Protein AF-0000000079326059 (afdb_homodimer)

Foldseek 3Di:
DDQPWDFPQDDLVVLLVVVVVQAQAWKWFAFPVGDIWTFHWPDGDSFWTKTFTKDKDWDPDPVPPDDDDPPDPPVPPDTDIDIDTDIDTDTSNGTGTMGGDDDDDDDPDPPPPPPPPD/DPQPWDQPQPDLVVLLVVVVVQAQAWKWFAFPVGDIWTFHWPDGDSFWTKTFTKDKDWDPDPPPPDDDDPPDPPVPPDTDIDIDTDIDTDTSNGTRTMGGDDDDDDDPDPPPPPPPPD

Sequence (236 aa):
MALEGNDYYGDSRAVEDECKKYLYYHIVITTTDGNKFDGIIENVDKDGITMLSGEEVMEQEDTNQSNGQRQYHDYGGPRRRFRRFRRRRFPINNLATLALLPYIAPPLYPYYPYYPYYMALEGNDYYGDSRAVEDECKKYLYYHIVITTTDGNKFDGIIENVDKDGITMLSGEEVMEQEDTNQSNGQRQYHDYGGPRRRFRRFRRRRFPINNLATLALLPYIAPPLYPYYPYYPYY

Structure (mmCIF, N/CA/C/O backbone):
data_AF-0000000079326059-model_v1
#
loop_
_entity.id
_entity.type
_entity.pdbx_description
1 polymer 'Uncharacterized protein'
#
loop_
_atom_site.group_PDB
_atom_site.id
_atom_site.type_symbol
_atom_site.label_atom_id
_atom_site.label_alt_id
_atom_site.label_comp_id
_atom_site.label_asym_id
_atom_site.label_entity_id
_atom_site.label_seq_id
_atom_site.pdbx_PDB_ins_code
_atom_site.Cartn_x
_atom_site.Cartn_y
_atom_site.Cartn_z
_atom_site.occupancy
_atom_site.B_iso_or_equiv
_atom_site.auth_seq_id
_atom_site.auth_comp_id
_atom_site.auth_asym_id
_atom_site.auth_atom_id
_atom_site.pdbx_PDB_model_num
ATOM 1 N N . MET A 1 1 ? -6.016 19.812 -6.387 1 28.55 1 MET A N 1
ATOM 2 C CA . MET A 1 1 ? -6.508 19.438 -5.066 1 28.55 1 MET A CA 1
ATOM 3 C C . MET A 1 1 ? -5.352 19.219 -4.098 1 28.55 1 MET A C 1
ATOM 5 O O . MET A 1 1 ? -4.527 18.328 -4.297 1 28.55 1 MET A O 1
ATOM 9 N N . ALA A 1 2 ? -4.91 20.312 -3.486 1 37.38 2 ALA A N 1
ATOM 10 C CA . ALA A 1 2 ? -3.676 20.453 -2.717 1 37.38 2 ALA A CA 1
ATOM 11 C C . ALA A 1 2 ? -3.672 19.531 -1.511 1 37.38 2 ALA A C 1
ATOM 13 O O . ALA A 1 2 ? -4.711 19.297 -0.886 1 37.38 2 ALA A O 1
ATOM 14 N N . LEU A 1 3 ? -2.848 18.5 -1.506 1 43.31 3 LEU A N 1
ATOM 15 C CA . LEU A 1 3 ? -2.555 17.766 -0.281 1 43.31 3 LEU A CA 1
ATOM 16 C C . LEU A 1 3 ? -2.627 18.688 0.936 1 43.31 3 LEU A C 1
ATOM 18 O O . LEU A 1 3 ? -1.941 19.703 0.989 1 43.31 3 LEU A O 1
ATOM 22 N N . GLU A 1 4 ? -3.775 18.922 1.535 1 45.06 4 GLU A N 1
ATOM 23 C CA . GLU A 1 4 ? -3.777 19.734 2.756 1 45.06 4 GLU A CA 1
ATOM 24 C C . GLU A 1 4 ? -2.699 19.25 3.729 1 45.06 4 GLU A C 1
ATOM 26 O O . GLU A 1 4 ? -2.875 18.25 4.414 1 45.06 4 GLU A O 1
ATOM 31 N N . GLY A 1 5 ? -1.501 19.234 3.283 1 53.19 5 GLY A N 1
ATOM 32 C CA . GLY A 1 5 ? -0.408 18.969 4.207 1 53.19 5 GLY A CA 1
ATOM 33 C C . GLY A 1 5 ? -0.383 19.922 5.391 1 53.19 5 GLY A C 1
ATOM 34 O O . GLY A 1 5 ? -0.403 21.141 5.215 1 53.19 5 GLY A O 1
ATOM 35 N N . ASN A 1 6 ? -0.965 19.453 6.543 1 55.06 6 ASN A N 1
ATOM 36 C CA . ASN A 1 6 ? -0.735 20.297 7.719 1 55.06 6 ASN A CA 1
ATOM 37 C C . ASN A 1 6 ? 0.754 20.453 8.008 1 55.06 6 ASN A C 1
ATOM 39 O O . ASN A 1 6 ? 1.492 19.469 8.062 1 55.06 6 ASN A O 1
ATOM 43 N N . ASP A 1 7 ? 1.312 21.625 7.93 1 57.56 7 ASP A N 1
ATOM 44 C CA . ASP A 1 7 ? 2.666 21.984 8.344 1 57.56 7 ASP A CA 1
ATOM 45 C C . ASP A 1 7 ? 2.855 21.75 9.844 1 57.56 7 ASP A C 1
ATOM 47 O O . ASP A 1 7 ? 2.104 22.297 10.656 1 57.56 7 ASP A O 1
ATOM 51 N N . TYR A 1 8 ? 3.438 20.641 10.312 1 59.25 8 TYR A N 1
ATOM 52 C CA . TYR A 1 8 ? 3.51 20.188 11.703 1 59.25 8 TYR A CA 1
ATOM 53 C C . TYR A 1 8 ? 4.762 20.734 12.383 1 59.25 8 TYR A C 1
ATOM 55 O O . TYR A 1 8 ? 5.793 20.062 12.422 1 59.25 8 TYR A O 1
ATOM 63 N N . TYR A 1 9 ? 5.262 21.922 12.289 1 56.16 9 TYR A N 1
ATOM 64 C CA . TYR A 1 9 ? 6.48 22.391 12.938 1 56.16 9 TYR A CA 1
ATOM 65 C C . TYR A 1 9 ? 6.281 22.547 14.438 1 56.16 9 TYR A C 1
ATOM 67 O O . TYR A 1 9 ? 7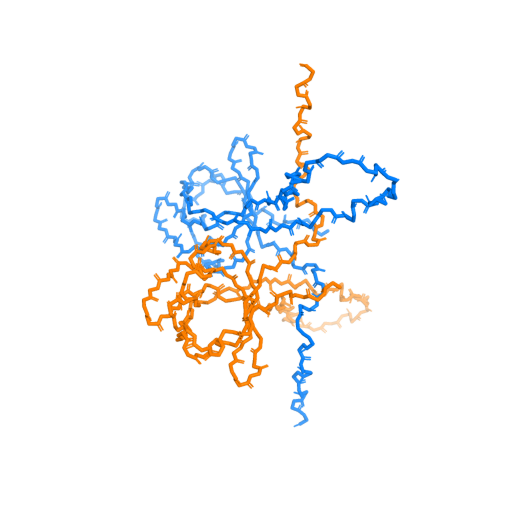.246 22.547 15.203 1 56.16 9 TYR A O 1
ATOM 75 N N . GLY A 1 10 ? 5.168 22.594 14.984 1 62.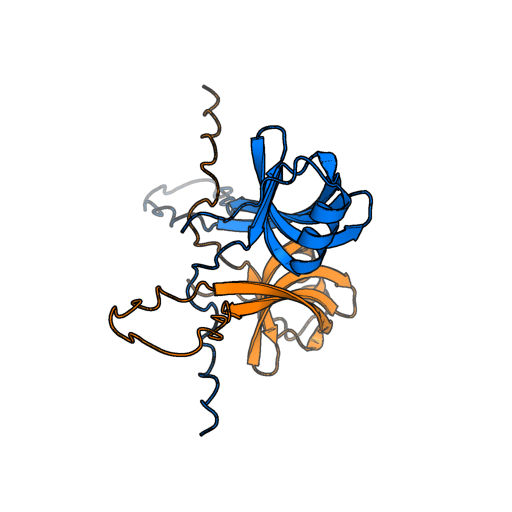91 10 GLY A N 1
ATOM 76 C CA . GLY A 1 10 ? 5.281 23.141 16.328 1 62.91 10 GLY A CA 1
ATOM 77 C C . GLY A 1 10 ? 4.945 22.125 17.406 1 62.91 10 GLY A C 1
ATOM 78 O O . GLY A 1 10 ? 5.711 21.953 18.359 1 62.91 10 GLY A O 1
ATOM 79 N N . ASP A 1 11 ? 3.799 21.5 17.484 1 80.75 11 ASP A N 1
ATOM 80 C CA . ASP A 1 11 ? 3.383 20.703 18.641 1 80.75 11 ASP A CA 1
ATOM 81 C C . ASP A 1 11 ? 3.422 19.219 18.328 1 80.75 11 ASP A C 1
ATOM 83 O O . ASP A 1 11 ? 2.578 18.703 17.578 1 80.75 11 ASP A O 1
ATOM 87 N N . SER A 1 12 ? 4.57 18.531 18.906 1 85.69 12 SER A N 1
ATOM 88 C CA . SER A 1 12 ? 4.785 17.094 18.719 1 85.69 12 SER A CA 1
ATOM 89 C C . SER A 1 12 ? 3.514 16.312 19 1 85.69 12 SER A C 1
ATOM 91 O O . SER A 1 12 ? 3.229 15.32 18.312 1 85.69 12 SER A O 1
ATOM 93 N N . ARG A 1 13 ? 2.756 16.75 19.922 1 89.25 13 ARG A N 1
ATOM 94 C CA . ARG A 1 13 ? 1.524 16.047 20.266 1 89.25 13 ARG A CA 1
ATOM 95 C C . ARG A 1 13 ? 0.475 16.203 19.172 1 89.25 13 ARG A C 1
ATOM 97 O O . ARG A 1 13 ? -0.263 15.258 18.875 1 89.25 13 ARG A O 1
ATOM 104 N N . ALA A 1 14 ? 0.439 17.359 18.672 1 89.88 14 ALA A N 1
ATOM 105 C CA . ALA A 1 14 ? -0.519 17.609 17.594 1 89.88 14 ALA A CA 1
ATOM 106 C C . ALA A 1 14 ? -0.2 16.766 16.375 1 89.88 14 ALA A C 1
ATOM 108 O O . ALA A 1 14 ? -1.104 16.219 15.734 1 89.88 14 ALA A O 1
ATOM 109 N N . VAL A 1 15 ? 1.084 16.625 16.078 1 91.19 15 VAL A N 1
ATOM 110 C CA . VAL A 1 15 ? 1.51 15.82 14.93 1 91.19 15 VAL A CA 1
ATOM 111 C C . VAL A 1 15 ? 1.191 14.352 15.18 1 91.19 15 VAL A C 1
ATOM 113 O O . VAL A 1 15 ? 0.701 13.656 14.289 1 91.19 15 VAL A O 1
ATOM 116 N N . GLU A 1 16 ? 1.521 13.906 16.328 1 93.88 16 GLU A N 1
ATOM 117 C CA . GLU A 1 16 ? 1.217 12.523 16.703 1 93.88 16 GLU A CA 1
ATOM 118 C C . GLU A 1 16 ? -0.265 12.219 16.516 1 93.88 16 GLU A C 1
ATOM 120 O O . GLU A 1 16 ? -0.621 11.172 15.961 1 93.88 16 GLU A O 1
ATOM 125 N N . ASP A 1 17 ? -1.09 13.133 17.016 1 93.75 17 ASP A N 1
ATOM 126 C CA . ASP A 1 17 ? -2.533 12.938 16.922 1 93.75 17 ASP A CA 1
ATOM 127 C C . ASP A 1 17 ? -2.98 12.883 15.461 1 93.75 17 ASP A C 1
ATOM 129 O O . ASP A 1 17 ? -3.859 12.094 15.109 1 93.75 17 ASP A O 1
ATOM 133 N N . GLU A 1 18 ? -2.438 13.719 14.672 1 93.19 18 GLU A N 1
ATOM 134 C CA . GLU A 1 18 ? -2.756 13.695 13.25 1 93.19 18 GLU A CA 1
ATOM 135 C C . GLU A 1 18 ? -2.352 12.375 12.609 1 93.19 18 GLU A C 1
ATOM 137 O O . GLU A 1 18 ? -3.086 11.82 11.789 1 93.19 18 GLU A O 1
ATOM 142 N N . CYS A 1 19 ? -1.164 11.891 12.938 1 95.88 19 CYS A N 1
ATOM 143 C CA . CYS A 1 19 ? -0.686 10.617 12.414 1 95.88 19 CYS A CA 1
ATOM 144 C C . CYS A 1 19 ? -1.611 9.477 12.82 1 95.88 19 CYS A C 1
ATOM 146 O O . CYS A 1 19 ? -1.855 8.562 12.039 1 95.88 19 CYS A O 1
ATOM 148 N N . LYS A 1 20 ? -2.113 9.531 14.031 1 96.69 20 LYS A N 1
ATOM 149 C CA . LYS A 1 20 ? -3.014 8.492 14.523 1 96.69 20 LYS A CA 1
ATOM 150 C C . LYS A 1 20 ? -4.301 8.445 13.703 1 96.69 20 LYS A C 1
ATOM 152 O O . LYS A 1 20 ? -4.891 7.379 13.531 1 96.69 20 LYS A O 1
ATOM 157 N N . LYS A 1 21 ? -4.727 9.555 13.195 1 94.88 21 LYS A N 1
ATOM 158 C CA . LYS A 1 21 ? -5.922 9.625 12.359 1 94.88 21 LYS A CA 1
ATOM 159 C C . LYS A 1 21 ? -5.738 8.828 11.07 1 94.88 21 LYS A C 1
ATOM 161 O O . LYS A 1 21 ? -6.711 8.359 10.484 1 94.88 21 LYS A O 1
ATOM 166 N N . TYR A 1 22 ? -4.504 8.703 10.648 1 96.25 22 TYR A N 1
ATOM 167 C CA . TYR A 1 22 ? -4.23 8.102 9.344 1 96.25 22 TYR A CA 1
ATOM 168 C C . TYR A 1 22 ? -3.559 6.746 9.5 1 96.25 22 TYR A C 1
ATOM 170 O O . TYR A 1 22 ? -2.922 6.254 8.562 1 96.25 22 TYR A O 1
ATOM 178 N N . LEU A 1 23 ? -3.678 6.168 10.742 1 97.38 23 LEU A N 1
ATOM 179 C CA . LEU A 1 23 ? -3.174 4.812 10.953 1 97.38 23 LEU A CA 1
ATOM 180 C C . LEU A 1 23 ? -3.773 3.852 9.93 1 97.38 23 LEU A C 1
ATOM 182 O O . LEU A 1 23 ? -4.992 3.822 9.742 1 97.38 23 LEU A O 1
ATOM 186 N N . TYR A 1 24 ? -2.953 3.162 9.141 1 97.88 24 TYR A N 1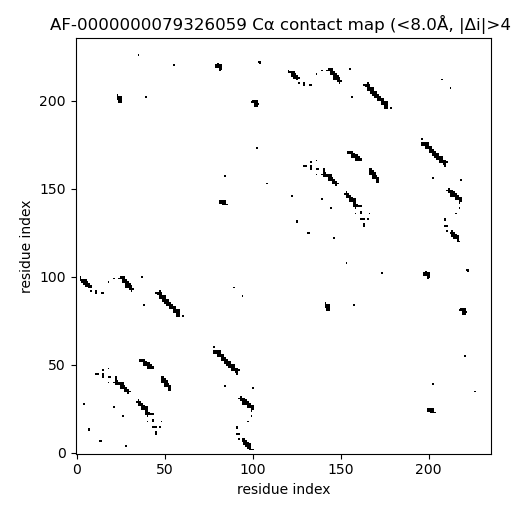
ATOM 187 C CA . TYR A 1 24 ? -3.275 2.141 8.148 1 97.88 24 TYR A CA 1
ATOM 188 C C . TYR A 1 24 ? -3.811 2.771 6.867 1 97.88 24 TYR A C 1
ATOM 190 O O . TYR A 1 24 ? -4.285 2.068 5.973 1 97.88 24 TYR A O 1
ATOM 198 N N . TYR A 1 25 ? -3.75 4.105 6.711 1 97.38 25 TYR A N 1
ATOM 199 C CA . TYR A 1 25 ? -4.09 4.77 5.457 1 97.38 25 TYR A CA 1
ATOM 200 C C . TYR A 1 25 ? -2.852 4.961 4.586 1 97.38 25 TYR A C 1
ATOM 202 O O . TYR A 1 25 ? -1.73 5.012 5.098 1 97.38 25 TYR A O 1
ATOM 210 N N . HIS A 1 26 ? -3.092 4.918 3.291 1 96.69 26 HIS A N 1
ATOM 211 C CA . HIS A 1 26 ? -2.049 5.336 2.365 1 96.69 26 HIS A CA 1
ATOM 212 C C . HIS A 1 26 ? -1.873 6.852 2.381 1 96.69 26 HIS A C 1
ATOM 214 O O . HIS A 1 26 ? -2.811 7.594 2.08 1 96.69 26 HIS A O 1
ATOM 220 N N . ILE A 1 27 ? -0.663 7.383 2.721 1 96.25 27 ILE A N 1
ATOM 221 C CA . ILE A 1 27 ? -0.431 8.805 2.92 1 96.25 27 ILE A CA 1
ATOM 222 C C . ILE A 1 27 ? 0.823 9.234 2.164 1 96.25 27 ILE A C 1
ATOM 224 O O . ILE A 1 27 ? 1.549 8.398 1.625 1 96.25 27 ILE A O 1
ATOM 228 N N . VAL A 1 28 ? 0.953 10.508 2.09 1 95.31 28 VAL A N 1
ATOM 229 C CA . VAL A 1 28 ? 2.189 11.141 1.644 1 95.31 28 VAL A CA 1
ATOM 230 C C . VAL A 1 28 ? 2.74 12.039 2.75 1 95.31 28 VAL A C 1
ATOM 232 O O . VAL A 1 28 ? 1.982 12.75 3.416 1 95.31 28 VAL A O 1
ATOM 235 N N . ILE A 1 29 ? 4.008 11.93 3.006 1 95.5 29 ILE A N 1
ATOM 236 C CA . ILE A 1 29 ? 4.629 12.812 3.986 1 95.5 29 ILE A CA 1
ATOM 237 C C . ILE A 1 29 ? 5.758 13.602 3.324 1 95.5 29 ILE A C 1
ATOM 239 O O . ILE A 1 29 ? 6.344 13.156 2.338 1 95.5 29 ILE A O 1
ATOM 243 N N . THR A 1 30 ? 6.008 14.75 3.811 1 94.69 30 THR A N 1
ATOM 244 C CA . THR A 1 30 ? 7.203 15.531 3.52 1 94.69 30 THR A CA 1
ATOM 245 C C . THR A 1 30 ? 8.047 15.711 4.777 1 94.69 30 THR A C 1
ATOM 247 O O . THR A 1 30 ? 7.527 16.078 5.832 1 94.69 30 THR A O 1
ATOM 250 N N . THR A 1 31 ? 9.281 15.352 4.668 1 94.88 31 THR A N 1
ATOM 251 C CA . THR A 1 31 ? 10.172 15.539 5.805 1 94.88 31 THR A CA 1
ATOM 252 C C . THR A 1 31 ? 10.695 16.969 5.848 1 94.88 31 THR A C 1
ATOM 254 O O . THR A 1 31 ? 10.555 17.719 4.879 1 94.88 31 THR A O 1
ATOM 257 N N . THR A 1 32 ? 11.281 17.328 6.941 1 93.69 32 THR A N 1
ATOM 258 C CA . THR A 1 32 ? 11.789 18.688 7.145 1 93.69 32 THR A CA 1
ATOM 259 C C . THR A 1 32 ? 12.922 19 6.168 1 93.69 32 THR A C 1
ATOM 261 O O . THR A 1 32 ? 13.18 20.156 5.855 1 93.69 32 THR A O 1
ATOM 264 N N . ASP A 1 33 ? 13.586 17.969 5.637 1 93.12 33 ASP A N 1
ATOM 265 C CA . ASP A 1 33 ? 14.656 18.188 4.664 1 93.12 33 ASP A CA 1
ATOM 266 C C . ASP A 1 33 ? 14.094 18.281 3.244 1 93.12 33 ASP A C 1
ATOM 268 O O . ASP A 1 33 ? 14.859 18.391 2.281 1 93.12 33 ASP A O 1
ATOM 272 N N . GLY A 1 34 ? 12.867 18.172 3.107 1 91.69 34 GLY A N 1
ATOM 273 C CA . GLY A 1 34 ? 12.242 18.438 1.822 1 91.69 34 GLY A CA 1
ATOM 274 C C . GLY A 1 34 ? 11.945 17.188 1.027 1 91.69 34 GLY A C 1
ATOM 275 O O . GLY A 1 34 ? 11.391 17.266 -0.072 1 91.69 34 GLY A O 1
ATOM 276 N N . ASN A 1 35 ? 12.312 16.031 1.586 1 92.88 35 ASN A N 1
ATOM 277 C CA . ASN A 1 35 ? 12.039 14.781 0.886 1 92.88 35 ASN A CA 1
ATOM 278 C C . ASN A 1 35 ? 10.578 14.367 1.038 1 92.88 35 ASN A C 1
ATOM 280 O O . ASN A 1 35 ? 9.969 14.586 2.086 1 92.88 35 ASN A O 1
ATOM 284 N N . LYS A 1 36 ? 10.039 13.734 -0.069 1 94.12 36 LYS A N 1
ATOM 285 C CA . LYS A 1 36 ? 8.672 13.234 -0.06 1 94.12 36 LYS A CA 1
ATOM 286 C C . LYS A 1 36 ? 8.641 11.711 -0.119 1 94.12 36 LYS A C 1
ATOM 288 O O . LYS A 1 36 ? 9.43 11.094 -0.838 1 94.12 36 LYS A O 1
ATOM 293 N N . PHE A 1 37 ? 7.754 11.109 0.651 1 94.75 37 PHE A N 1
ATOM 294 C CA . PHE A 1 37 ? 7.539 9.664 0.673 1 94.75 37 PHE A CA 1
ATOM 295 C C . PHE A 1 37 ? 6.047 9.344 0.699 1 94.75 37 PHE A C 1
ATOM 297 O O . PHE A 1 37 ? 5.258 10.086 1.283 1 94.75 37 PHE A O 1
ATOM 304 N N . ASP A 1 38 ? 5.684 8.336 0.047 1 95.88 38 ASP A N 1
ATOM 305 C CA . ASP A 1 38 ? 4.352 7.793 0.272 1 95.88 38 ASP A CA 1
ATOM 306 C C . ASP A 1 38 ? 4.422 6.43 0.961 1 95.88 38 ASP A C 1
ATOM 308 O O . ASP A 1 38 ? 5.461 5.766 0.929 1 95.88 38 ASP A O 1
ATOM 312 N N . GLY A 1 39 ? 3.377 6.039 1.624 1 97.44 39 GLY A N 1
ATOM 313 C CA . GLY A 1 39 ? 3.352 4.75 2.299 1 97.44 39 GLY A CA 1
ATOM 314 C C . GLY A 1 39 ? 2.139 4.57 3.191 1 97.44 39 GLY A C 1
ATOM 315 O O . GLY A 1 39 ? 1.22 5.391 3.174 1 97.44 39 GLY A O 1
ATOM 316 N N . ILE A 1 40 ? 2.162 3.447 3.896 1 98.12 40 ILE A N 1
ATOM 317 C CA . ILE A 1 40 ? 1.097 3.08 4.824 1 98.12 40 ILE A CA 1
ATOM 318 C C . ILE A 1 40 ? 1.607 3.17 6.258 1 98.12 40 ILE A C 1
ATOM 320 O O . ILE A 1 40 ? 2.586 2.51 6.621 1 98.12 40 ILE A O 1
ATOM 324 N N . ILE A 1 41 ? 0.949 3.998 7.074 1 98 41 ILE A N 1
ATOM 325 C CA . ILE A 1 41 ? 1.354 4.078 8.477 1 98 41 ILE A CA 1
ATOM 326 C C . ILE A 1 41 ? 0.922 2.811 9.211 1 98 41 ILE A C 1
ATOM 328 O O . ILE A 1 41 ? -0.257 2.449 9.195 1 98 41 ILE A O 1
ATOM 332 N N . GLU A 1 42 ? 1.877 2.166 9.875 1 97.38 42 GLU A N 1
ATOM 333 C CA . GLU A 1 42 ? 1.573 0.926 10.586 1 97.38 42 GLU A CA 1
ATOM 334 C C . GLU A 1 42 ? 1.585 1.134 12.094 1 97.38 42 GLU A C 1
ATOM 336 O O . GLU A 1 42 ? 1.026 0.329 12.844 1 97.38 42 GLU A O 1
ATOM 341 N N . ASN A 1 43 ? 2.307 2.174 12.508 1 97.56 43 ASN A N 1
ATOM 342 C CA . AS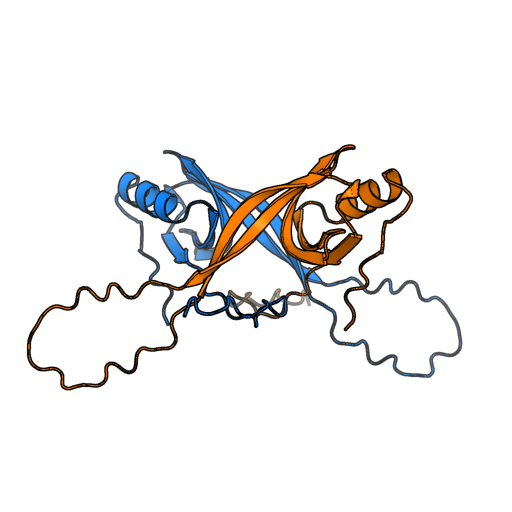N A 1 43 ? 2.426 2.459 13.938 1 97.56 43 ASN A CA 1
ATOM 343 C C . ASN A 1 43 ? 2.695 3.939 14.195 1 97.56 43 ASN A C 1
ATOM 345 O O . ASN A 1 43 ? 3.406 4.586 13.422 1 97.56 43 ASN A O 1
ATOM 349 N N . VAL A 1 44 ? 2.078 4.445 15.258 1 97.56 44 VAL A N 1
ATOM 350 C CA . VAL A 1 44 ? 2.318 5.801 15.734 1 97.56 44 VAL A CA 1
ATOM 351 C C . VAL A 1 44 ? 2.639 5.773 17.234 1 97.56 44 VAL A C 1
ATOM 353 O O . VAL A 1 44 ? 1.892 5.195 18.016 1 97.56 44 VAL A O 1
ATOM 356 N N . ASP A 1 45 ? 3.73 6.379 17.547 1 96.44 45 ASP A N 1
ATOM 357 C CA . ASP A 1 45 ? 4.07 6.547 18.953 1 96.44 45 ASP A CA 1
ATOM 358 C C . ASP A 1 45 ? 4.613 7.949 19.234 1 96.44 45 ASP A C 1
ATOM 360 O O . ASP A 1 45 ? 4.629 8.797 18.328 1 96.44 45 ASP A O 1
ATOM 364 N N . LYS A 1 46 ? 5.02 8.227 20.453 1 93.38 46 LYS A N 1
ATOM 365 C CA . LYS A 1 46 ? 5.418 9.57 20.844 1 93.38 46 LYS A CA 1
ATOM 366 C C . LYS A 1 46 ? 6.668 10.023 20.094 1 93.38 46 LYS A C 1
ATOM 368 O O . LYS A 1 46 ? 6.906 11.219 19.938 1 93.38 46 LYS A O 1
ATOM 373 N N . ASP A 1 47 ? 7.422 9.016 19.578 1 95.19 47 ASP A N 1
ATOM 374 C CA . ASP A 1 47 ? 8.695 9.336 18.938 1 95.19 47 ASP A CA 1
ATOM 375 C C . ASP A 1 47 ? 8.523 9.508 17.422 1 95.19 47 ASP A C 1
ATOM 377 O O . ASP A 1 47 ? 9.391 10.086 16.766 1 95.19 47 ASP A O 1
ATOM 381 N N . GLY A 1 48 ? 7.527 8.844 16.891 1 97.25 48 GLY A N 1
ATOM 382 C CA . GLY A 1 48 ? 7.352 8.977 15.445 1 97.25 48 GLY A CA 1
ATOM 383 C C . GLY A 1 48 ? 6.434 7.922 14.859 1 97.25 48 GLY A C 1
ATOM 384 O O . GLY A 1 48 ? 5.598 7.355 15.57 1 97.25 48 GLY A O 1
ATOM 385 N N . ILE A 1 49 ? 6.516 7.789 13.578 1 97.94 49 ILE A N 1
ATOM 386 C CA . ILE A 1 49 ? 5.645 6.836 12.891 1 97.94 49 ILE A CA 1
ATOM 387 C C . ILE A 1 49 ? 6.488 5.738 12.25 1 97.94 49 ILE A C 1
ATOM 389 O O . ILE A 1 49 ? 7.652 5.961 11.906 1 97.94 49 ILE A O 1
ATOM 393 N N . THR A 1 50 ? 5.992 4.535 12.188 1 98.31 50 THR A N 1
ATOM 394 C CA . THR A 1 50 ? 6.48 3.453 11.336 1 98.31 50 THR A CA 1
ATOM 395 C C . THR A 1 50 ? 5.594 3.291 10.109 1 98.31 50 THR A C 1
ATOM 397 O O . THR A 1 50 ? 4.371 3.174 10.227 1 98.31 50 THR A O 1
ATOM 400 N N . MET A 1 51 ? 6.23 3.328 8.992 1 98.06 51 MET A N 1
ATOM 401 C CA . MET A 1 51 ? 5.492 3.324 7.73 1 98.06 51 MET A CA 1
ATOM 402 C C . MET A 1 51 ? 6.07 2.293 6.766 1 98.06 51 MET A C 1
ATOM 404 O O . MET A 1 51 ? 7.285 2.105 6.703 1 98.06 51 MET A O 1
ATOM 408 N N . LEU A 1 52 ? 5.176 1.56 6.062 1 98.25 52 LEU A N 1
ATOM 409 C CA . LEU A 1 52 ? 5.609 0.875 4.848 1 98.25 52 LEU A CA 1
ATOM 410 C C . LEU A 1 52 ? 5.703 1.85 3.678 1 98.25 52 LEU A C 1
ATOM 412 O O . LEU A 1 52 ? 4.684 2.23 3.098 1 98.25 52 LEU A O 1
ATOM 416 N N . SER A 1 53 ? 6.906 2.271 3.408 1 97.69 53 SER A N 1
ATOM 417 C CA . SER A 1 53 ? 7.172 3.258 2.365 1 97.69 53 SER A CA 1
ATOM 418 C C . SER A 1 53 ? 7.336 2.59 1.004 1 97.69 53 SER A C 1
ATOM 420 O O . SER A 1 53 ? 8.078 1.614 0.871 1 97.69 53 SER A O 1
ATOM 422 N N . GLY A 1 54 ? 6.688 3.189 0.029 1 95.94 54 GLY A N 1
ATOM 423 C CA . GLY A 1 54 ? 6.676 2.57 -1.287 1 95.94 54 GLY A CA 1
ATOM 424 C C . GLY A 1 54 ? 7.805 3.053 -2.182 1 95.94 54 GLY A C 1
ATOM 425 O O . GLY A 1 54 ? 8.258 4.191 -2.053 1 95.94 54 GLY A O 1
ATOM 426 N N . GLU A 1 55 ? 8.258 2.156 -3.061 1 94.19 55 GLU A N 1
ATOM 427 C CA . GLU A 1 55 ? 9.164 2.471 -4.164 1 94.19 55 GLU A CA 1
ATOM 428 C C . GLU A 1 55 ? 8.703 1.802 -5.457 1 94.19 55 GLU A C 1
ATOM 430 O O . GLU A 1 55 ? 8.094 0.734 -5.43 1 94.19 55 GLU A O 1
ATOM 435 N N . GLU A 1 56 ? 8.953 2.494 -6.5 1 90 56 GLU A N 1
ATOM 436 C CA . GLU A 1 56 ? 8.625 1.926 -7.805 1 90 56 GLU A CA 1
ATOM 437 C C . GLU A 1 56 ? 9.742 1.011 -8.297 1 90 56 GLU A C 1
ATOM 439 O O . GLU A 1 56 ? 10.93 1.331 -8.156 1 90 56 GLU A O 1
ATOM 444 N N . VAL A 1 57 ? 9.336 -0.187 -8.695 1 90.5 57 VAL A N 1
ATOM 445 C CA . VAL A 1 57 ? 10.281 -1.135 -9.281 1 90.5 57 VAL A CA 1
ATOM 446 C C . VAL A 1 57 ? 9.867 -1.472 -10.711 1 90.5 57 VAL A C 1
ATOM 448 O O . VAL A 1 57 ? 8.68 -1.646 -10.992 1 90.5 57 VAL A O 1
ATOM 451 N N . MET A 1 58 ? 10.859 -1.389 -11.578 1 85.25 58 MET A N 1
ATOM 452 C CA . MET A 1 58 ? 10.594 -1.733 -12.969 1 85.25 58 MET A CA 1
ATOM 453 C C . MET A 1 58 ? 10.938 -3.195 -13.242 1 85.25 58 MET A C 1
ATOM 455 O O . MET A 1 58 ? 11.914 -3.721 -12.695 1 85.25 58 MET A O 1
ATOM 459 N N . GLU A 1 59 ? 10.086 -3.928 -13.883 1 74.75 59 GLU A N 1
ATOM 460 C CA . GLU A 1 59 ? 10.367 -5.301 -14.289 1 74.75 59 GLU A CA 1
ATOM 461 C C . GLU A 1 59 ? 11.602 -5.367 -15.18 1 74.75 59 GLU A C 1
ATOM 463 O O . GLU A 1 59 ? 11.727 -4.594 -16.141 1 74.75 59 GLU A O 1
ATOM 468 N N . GLN A 1 60 ? 12.82 -5.891 -14.602 1 60.12 60 GLN A N 1
ATOM 469 C CA . GLN A 1 60 ? 13.992 -6.066 -15.461 1 60.12 60 GLN A CA 1
ATOM 470 C C . GLN A 1 60 ? 13.703 -7.059 -16.578 1 60.12 60 GLN A C 1
ATOM 472 O O . GLN A 1 60 ? 13.133 -8.125 -16.344 1 60.12 60 GLN A O 1
ATOM 477 N N . GLU A 1 61 ? 13.594 -6.648 -17.672 1 51.62 61 GLU A N 1
ATOM 478 C CA . GLU A 1 61 ? 13.586 -7.574 -18.797 1 51.62 61 GLU A CA 1
ATOM 479 C C . GLU A 1 61 ? 14.758 -8.555 -18.719 1 51.62 61 GLU A C 1
ATOM 481 O O . GLU A 1 61 ? 15.906 -8.148 -18.516 1 51.62 61 GLU A O 1
ATOM 486 N N . ASP A 1 62 ? 14.656 -9.734 -18.094 1 48.72 62 ASP A N 1
ATOM 487 C CA . ASP A 1 62 ? 15.742 -10.672 -18.375 1 48.72 62 ASP A CA 1
ATOM 488 C C . ASP A 1 62 ? 16.234 -10.531 -19.812 1 48.72 62 ASP A C 1
ATOM 490 O O . ASP A 1 62 ? 15.523 -10.922 -20.75 1 48.72 62 ASP A O 1
ATOM 494 N N . THR A 1 63 ? 16.953 -9.531 -20.047 1 46.16 63 THR A N 1
ATOM 495 C CA . THR A 1 63 ? 17.688 -9.5 -21.312 1 46.16 63 THR A CA 1
ATOM 496 C C . THR A 1 63 ? 18.438 -10.805 -21.531 1 46.16 63 THR A C 1
ATOM 498 O O . THR A 1 63 ? 19.328 -10.867 -22.391 1 46.16 63 THR A O 1
ATOM 501 N N . ASN A 1 64 ? 18.422 -11.828 -20.656 1 45.44 64 ASN A N 1
ATOM 502 C CA . ASN A 1 64 ? 19.344 -12.859 -21.125 1 45.44 64 ASN A CA 1
ATOM 503 C C . ASN A 1 64 ? 18.906 -13.406 -22.484 1 45.44 64 ASN A C 1
ATOM 505 O O . ASN A 1 64 ? 18.641 -14.602 -22.625 1 45.44 64 ASN A O 1
ATOM 509 N N . GLN A 1 65 ? 18.047 -13.008 -23.375 1 43.31 65 GLN A N 1
ATOM 510 C CA . GLN A 1 65 ? 18.062 -13.633 -24.703 1 43.31 65 GLN A CA 1
ATOM 511 C C . GLN A 1 65 ? 19.438 -13.461 -25.359 1 43.31 65 GLN A C 1
ATOM 513 O O . GLN A 1 65 ? 19.844 -12.336 -25.672 1 43.31 65 GLN A O 1
ATOM 518 N N . SER A 1 66 ? 20.297 -14.43 -25.281 1 38.53 66 SER A N 1
ATOM 519 C CA . SER A 1 66 ? 21.484 -14.664 -26.094 1 38.53 66 SER A CA 1
ATOM 520 C C . SER A 1 66 ? 21.297 -14.133 -27.516 1 38.53 66 SER A C 1
ATOM 522 O O . SER A 1 66 ? 20.188 -13.781 -27.906 1 38.53 66 SER A O 1
ATOM 524 N N . ASN A 1 67 ? 21.781 -15.109 -28.703 1 37.72 67 ASN A N 1
ATOM 525 C CA . ASN A 1 67 ? 22.422 -15.039 -30.016 1 37.72 67 ASN A CA 1
ATOM 526 C C . ASN A 1 67 ? 21.531 -14.367 -31.047 1 37.72 67 ASN A C 1
ATOM 528 O O . ASN A 1 67 ? 21.938 -13.398 -31.688 1 37.72 67 ASN A O 1
ATOM 532 N N . GLY A 1 68 ? 21.031 -15.297 -32.219 1 40.81 68 GLY A N 1
ATOM 533 C CA . GLY A 1 68 ? 21.062 -15.141 -33.688 1 40.81 68 GLY A CA 1
ATOM 534 C C . GLY A 1 68 ? 20.141 -14.039 -34.188 1 40.81 68 GLY A C 1
ATOM 535 O O . GLY A 1 68 ? 20.594 -12.93 -34.469 1 40.81 68 GLY A O 1
ATOM 536 N N . GLN A 1 69 ? 18.953 -14.492 -35.125 1 42.38 69 GLN A N 1
ATOM 537 C CA . GLN A 1 69 ? 18.156 -13.727 -36.062 1 42.38 69 GLN A CA 1
ATOM 538 C C . GLN A 1 69 ? 17.438 -12.57 -35.375 1 42.38 69 GLN A C 1
ATOM 540 O O . GLN A 1 69 ? 16.547 -12.789 -34.562 1 42.38 69 GLN A O 1
ATOM 545 N N . ARG A 1 70 ? 18.078 -11.453 -35.188 1 41.56 70 ARG A N 1
ATOM 546 C CA . ARG A 1 70 ? 17.859 -10.141 -34.594 1 41.56 70 ARG A CA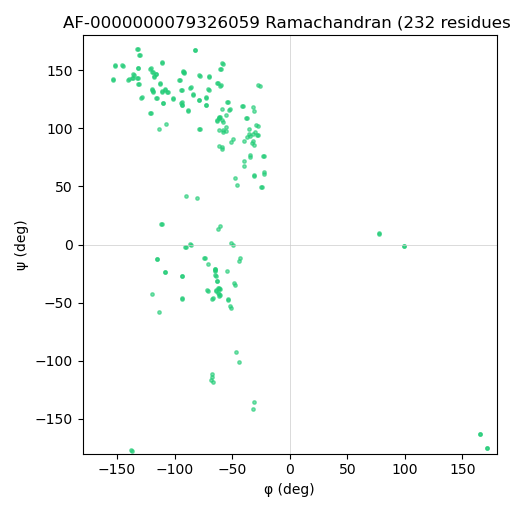 1
ATOM 547 C C . ARG A 1 70 ? 16.469 -9.602 -34.969 1 41.56 70 ARG A C 1
ATOM 549 O O . ARG A 1 70 ? 16.25 -8.391 -34.969 1 41.56 70 ARG A O 1
ATOM 556 N N . GLN A 1 71 ? 15.789 -10.32 -36 1 38.72 71 GLN A N 1
ATOM 557 C CA . GLN A 1 71 ? 14.828 -9.508 -36.75 1 38.72 71 GLN A CA 1
ATOM 558 C C . GLN A 1 71 ? 14 -8.641 -35.812 1 38.72 71 GLN A C 1
ATOM 560 O O . GLN A 1 71 ? 13.859 -7.434 -36.031 1 38.72 71 GLN A O 1
ATOM 565 N N . TYR A 1 72 ? 12.711 -9.211 -35.594 1 44.16 72 TYR A N 1
ATOM 566 C CA . TYR A 1 72 ? 11.492 -8.469 -35.281 1 44.16 72 TYR A CA 1
ATOM 567 C C . TYR A 1 72 ? 11.625 -7.746 -33.938 1 44.16 72 TYR A C 1
ATOM 569 O O . TYR A 1 72 ? 12.242 -8.266 -33 1 44.16 72 TYR A O 1
ATOM 577 N N . HIS A 1 73 ? 11.773 -6.367 -33.969 1 42.69 73 HIS A N 1
ATOM 578 C CA . HIS A 1 73 ? 11.648 -5.277 -33 1 42.69 73 HIS A CA 1
ATOM 579 C C . HIS A 1 73 ? 10.719 -5.664 -31.859 1 42.69 73 HIS A C 1
ATOM 581 O O . HIS A 1 73 ? 9.5 -5.707 -32.031 1 42.69 73 HIS A O 1
ATOM 587 N N . ASP A 1 74 ? 10.875 -6.742 -31.266 1 43.69 74 ASP A N 1
ATOM 588 C CA . ASP A 1 74 ? 10.078 -6.887 -30.047 1 43.69 74 ASP A CA 1
ATOM 589 C C . ASP A 1 74 ? 9.852 -5.531 -29.375 1 43.69 74 ASP A C 1
ATOM 591 O O . ASP A 1 74 ? 10.789 -4.922 -28.859 1 43.69 74 ASP A O 1
ATOM 595 N N . TYR A 1 75 ? 9.219 -4.613 -30.078 1 45.72 75 TYR A N 1
ATOM 596 C CA . TYR A 1 75 ? 8.727 -3.391 -29.453 1 45.72 75 TYR A CA 1
ATOM 597 C C . TYR A 1 75 ? 8.539 -3.58 -27.953 1 45.72 75 TYR A C 1
ATOM 599 O O . TYR A 1 75 ? 7.824 -4.488 -27.516 1 45.72 75 TYR A O 1
ATOM 607 N N . GLY A 1 76 ? 9.523 -3.594 -27.141 1 49.84 76 GLY A N 1
ATOM 608 C CA . GLY A 1 76 ? 9.633 -3.621 -25.703 1 49.84 76 GLY A CA 1
ATOM 609 C C . GLY A 1 76 ? 8.391 -3.098 -25 1 49.84 76 GLY A C 1
ATOM 610 O O . GLY A 1 76 ? 8.141 -1.891 -25 1 49.84 76 GLY A O 1
ATOM 611 N N . GLY A 1 77 ? 7.281 -3.707 -25.156 1 55.03 77 GLY A N 1
ATOM 612 C CA . GLY A 1 77 ? 6.082 -3.254 -24.469 1 55.03 77 GLY A CA 1
ATOM 613 C C . GLY A 1 77 ? 6.375 -2.5 -23.188 1 55.03 77 GLY A C 1
ATOM 614 O O . GLY A 1 77 ? 7.5 -2.537 -22.688 1 55.03 77 GLY A O 1
ATOM 615 N N . PRO A 1 78 ? 5.648 -1.393 -23.016 1 60.41 78 PRO A N 1
ATOM 616 C CA . PRO A 1 78 ? 5.91 -0.537 -21.859 1 60.41 78 PRO A CA 1
ATOM 617 C C . PRO A 1 78 ? 6.27 -1.333 -20.609 1 60.41 78 PRO A C 1
ATOM 619 O O . PRO A 1 78 ? 5.711 -2.408 -20.375 1 60.41 78 PRO A O 1
ATOM 622 N N . ARG A 1 79 ? 7.488 -1.312 -20.172 1 70.94 79 ARG A N 1
ATOM 623 C CA . ARG A 1 79 ? 7.922 -1.926 -18.922 1 70.94 79 ARG A CA 1
ATOM 624 C C . ARG A 1 79 ? 6.906 -1.683 -17.812 1 70.94 79 ARG A C 1
ATOM 626 O O . ARG A 1 79 ? 6.449 -0.554 -17.609 1 70.94 79 ARG A O 1
ATOM 633 N N . ARG A 1 80 ? 6.402 -2.764 -17.312 1 83.12 80 ARG A N 1
ATOM 634 C CA . ARG A 1 80 ? 5.438 -2.646 -16.219 1 83.12 80 ARG A CA 1
ATOM 635 C C . ARG A 1 80 ? 6.117 -2.207 -14.93 1 83.12 80 ARG A C 1
ATOM 637 O O . ARG A 1 80 ? 7.25 -2.611 -14.656 1 83.12 80 ARG A O 1
ATOM 644 N N . ARG A 1 81 ? 5.465 -1.223 -14.305 1 88.38 81 ARG A N 1
ATOM 645 C CA . ARG A 1 81 ? 5.918 -0.731 -13.008 1 88.38 81 ARG A CA 1
ATOM 646 C C . ARG A 1 81 ? 5.168 -1.412 -11.875 1 88.38 81 ARG A C 1
ATOM 648 O O . ARG A 1 81 ? 3.979 -1.711 -12 1 88.38 81 ARG A O 1
ATOM 655 N N . PHE A 1 82 ? 5.926 -1.704 -10.797 1 92.94 82 PHE A N 1
ATOM 656 C CA . PHE A 1 82 ? 5.344 -2.281 -9.586 1 92.94 82 PHE A CA 1
ATOM 657 C C . PHE A 1 82 ? 5.785 -1.51 -8.352 1 92.94 82 PHE A C 1
ATOM 659 O O . PHE A 1 82 ? 6.719 -0.707 -8.414 1 92.94 82 PHE A O 1
ATOM 666 N N . ARG A 1 83 ? 5.055 -1.743 -7.336 1 93.62 83 ARG A N 1
ATOM 667 C CA . ARG A 1 83 ? 5.426 -1.086 -6.086 1 93.62 83 ARG A CA 1
ATOM 668 C C . ARG A 1 83 ? 5.938 -2.098 -5.066 1 93.62 83 ARG A C 1
ATOM 670 O O . ARG A 1 83 ? 5.336 -3.158 -4.883 1 93.62 83 ARG A O 1
ATOM 677 N N . ARG A 1 84 ? 7.051 -1.766 -4.5 1 96.69 84 ARG A N 1
ATOM 678 C CA . ARG A 1 84 ? 7.629 -2.477 -3.363 1 96.69 84 ARG A CA 1
ATOM 679 C C . ARG A 1 84 ? 7.734 -1.565 -2.145 1 96.69 84 ARG A C 1
ATOM 681 O O . ARG A 1 84 ? 8.039 -0.378 -2.273 1 96.69 84 ARG A O 1
ATOM 688 N N . PHE A 1 85 ? 7.508 -2.164 -0.956 1 97.69 85 PHE A N 1
ATOM 689 C CA . PHE A 1 85 ? 7.461 -1.355 0.257 1 97.69 85 PHE A CA 1
ATOM 690 C C . PHE A 1 85 ? 8.547 -1.784 1.235 1 97.69 85 PHE A C 1
ATOM 692 O O . PHE A 1 85 ? 8.93 -2.955 1.271 1 97.69 85 PHE A O 1
ATOM 699 N N . ARG A 1 86 ? 9.023 -0.899 1.954 1 97.12 86 ARG A N 1
ATOM 700 C CA . ARG A 1 86 ? 9.984 -1.122 3.029 1 97.12 86 ARG A CA 1
ATOM 701 C C . ARG A 1 86 ? 9.555 -0.406 4.305 1 97.12 86 ARG A C 1
ATOM 703 O O . ARG A 1 86 ? 9.086 0.733 4.254 1 97.12 86 ARG A O 1
ATOM 710 N N . ARG A 1 87 ? 9.828 -1.087 5.375 1 97.31 87 ARG A N 1
ATOM 711 C CA . ARG A 1 87 ? 9.477 -0.485 6.656 1 97.31 87 ARG A CA 1
ATOM 712 C C . ARG A 1 87 ? 10.5 0.571 7.062 1 97.31 87 ARG A C 1
ATOM 714 O O . ARG A 1 87 ? 11.703 0.309 7.062 1 97.31 87 ARG A O 1
ATOM 721 N N . ARG A 1 88 ? 10 1.755 7.305 1 97.56 88 ARG A N 1
ATOM 722 C CA . ARG A 1 88 ? 10.852 2.867 7.715 1 97.56 88 ARG A CA 1
ATOM 723 C C . ARG A 1 88 ? 10.266 3.582 8.93 1 97.56 88 ARG A C 1
ATOM 725 O O . ARG A 1 88 ? 9.055 3.568 9.141 1 97.56 88 ARG A O 1
ATOM 732 N N . ARG A 1 89 ? 11.109 4.141 9.664 1 98.06 89 ARG A N 1
ATOM 733 C CA . ARG A 1 89 ? 10.719 4.965 10.805 1 98.06 89 ARG A CA 1
ATOM 734 C C . ARG A 1 89 ? 10.984 6.441 10.531 1 98.06 89 ARG A C 1
ATOM 736 O O . ARG A 1 89 ? 12.039 6.805 10.008 1 98.06 89 ARG A O 1
ATOM 743 N N . PHE A 1 90 ? 10.047 7.25 10.82 1 97.56 90 PHE A N 1
ATOM 744 C CA . PHE A 1 90 ? 10.188 8.695 10.719 1 97.56 90 PHE A CA 1
ATOM 745 C C . PHE A 1 90 ? 9.945 9.359 12.062 1 97.56 90 PHE A C 1
ATOM 747 O O . PHE A 1 90 ? 8.828 9.328 12.594 1 97.56 90 PHE A O 1
ATOM 754 N N . PRO A 1 91 ? 10.961 9.93 12.602 1 97 91 PRO A N 1
ATOM 755 C CA . PRO A 1 91 ? 10.742 10.672 13.844 1 97 91 PRO A CA 1
ATOM 756 C C . PRO A 1 91 ? 9.75 11.828 13.672 1 97 91 PRO A C 1
ATOM 758 O O . PRO A 1 91 ? 9.672 12.422 12.594 1 97 91 PRO A O 1
ATOM 761 N N . ILE A 1 92 ? 9.094 12.102 14.75 1 95.06 92 ILE A N 1
ATOM 762 C CA . ILE A 1 92 ? 8.023 13.086 14.695 1 95.06 92 ILE A CA 1
ATOM 763 C C . ILE A 1 92 ? 8.586 14.445 14.266 1 95.06 92 ILE A C 1
ATOM 765 O O . ILE A 1 92 ? 7.934 15.18 13.516 1 95.06 92 ILE A O 1
ATOM 769 N N . ASN A 1 93 ? 9.766 14.82 14.695 1 93.44 93 ASN A N 1
ATOM 770 C CA . ASN A 1 93 ? 10.359 16.125 14.398 1 93.44 93 ASN A CA 1
ATOM 771 C C . ASN A 1 93 ? 10.852 16.203 12.961 1 93.44 93 ASN A C 1
ATOM 773 O O . ASN A 1 93 ? 11.227 17.266 12.484 1 93.44 93 ASN A O 1
ATOM 777 N N . ASN A 1 94 ? 10.914 15.078 12.25 1 94.62 94 ASN A N 1
ATOM 778 C CA . ASN A 1 94 ? 11.336 15.047 10.852 1 94.62 94 ASN A CA 1
ATOM 779 C C . ASN A 1 94 ? 10.156 15.211 9.906 1 94.62 94 ASN A C 1
ATOM 781 O O . ASN A 1 94 ? 10.336 15.305 8.688 1 94.62 94 ASN A O 1
ATOM 785 N N . LEU A 1 95 ? 8.992 15.297 10.508 1 95 95 LEU A N 1
ATOM 786 C CA . LEU A 1 95 ? 7.801 15.406 9.672 1 95 95 LEU A CA 1
ATOM 787 C C . LEU A 1 95 ? 7.422 16.859 9.445 1 95 95 LEU A C 1
ATOM 789 O O . LEU A 1 95 ? 7.156 17.594 10.406 1 95 95 LEU A O 1
ATOM 793 N N . ALA A 1 96 ? 7.406 17.281 8.219 1 93.81 96 ALA A N 1
ATOM 794 C CA . ALA A 1 96 ? 6.996 18.641 7.867 1 93.81 96 ALA A CA 1
ATOM 795 C C . ALA A 1 96 ? 5.512 18.688 7.516 1 93.81 96 ALA A C 1
ATOM 797 O O . ALA A 1 96 ? 4.789 19.578 7.965 1 93.81 96 ALA A O 1
ATOM 798 N N . THR A 1 97 ? 5.039 17.734 6.66 1 93.19 97 THR A N 1
ATOM 799 C CA . THR A 1 97 ? 3.627 17.641 6.316 1 93.19 97 THR A CA 1
ATOM 800 C C . THR A 1 97 ? 3.211 16.172 6.129 1 93.19 97 THR A C 1
ATOM 802 O O . THR A 1 97 ? 4.051 15.32 5.863 1 93.19 97 THR A O 1
ATOM 805 N N . LEU A 1 98 ? 1.944 15.898 6.359 1 93.81 98 LEU A N 1
ATOM 806 C CA . LEU A 1 98 ? 1.333 14.609 6.051 1 93.81 98 LEU A CA 1
ATOM 807 C C . LEU A 1 98 ? -0.067 14.797 5.477 1 93.81 98 LEU A C 1
ATOM 809 O O . LEU A 1 98 ? -0.788 15.711 5.875 1 93.81 98 LEU A O 1
ATOM 813 N N . ALA A 1 99 ? -0.368 13.992 4.559 1 93 99 ALA A N 1
ATOM 814 C CA . ALA A 1 99 ? -1.684 14.047 3.928 1 93 99 ALA A CA 1
ATOM 815 C C . ALA A 1 99 ? -2.094 12.672 3.395 1 93 99 ALA A C 1
ATOM 817 O O . ALA A 1 99 ? -1.238 11.828 3.111 1 93 99 ALA A O 1
ATOM 818 N N . LEU A 1 100 ? -3.41 12.5 3.318 1 93.5 100 LEU A N 1
ATOM 819 C CA . LEU A 1 100 ? -3.906 11.32 2.617 1 93.5 100 LEU A CA 1
ATOM 820 C C . LEU A 1 100 ? -3.498 11.352 1.147 1 93.5 100 LEU A C 1
ATOM 822 O O . LEU A 1 100 ? -3.533 12.406 0.511 1 93.5 100 LEU A O 1
ATOM 826 N N . LEU A 1 101 ? -3.125 10.219 0.672 1 92.62 101 LEU A N 1
ATOM 827 C CA . LEU A 1 101 ? -2.809 10.117 -0.749 1 92.62 101 LEU A CA 1
ATOM 828 C C . LEU A 1 101 ? -4.055 9.781 -1.561 1 92.62 101 LEU A C 1
ATOM 830 O O . LEU A 1 101 ? -4.633 8.703 -1.4 1 92.62 101 LEU A O 1
ATOM 834 N N . PRO A 1 102 ? -4.453 10.719 -2.418 1 88.81 102 PRO A N 1
ATOM 835 C CA . PRO A 1 102 ? -5.605 10.391 -3.256 1 88.81 102 PRO A CA 1
ATOM 836 C C . PRO A 1 102 ? -5.371 9.156 -4.129 1 88.81 102 PRO A C 1
ATOM 838 O O . PRO A 1 102 ? -4.273 8.977 -4.664 1 88.81 102 PRO A O 1
ATOM 841 N N . TYR A 1 103 ? -6.41 8.359 -4.148 1 87.62 103 TYR A N 1
ATOM 842 C CA . TYR A 1 103 ? -6.34 7.164 -4.988 1 87.62 103 TYR A CA 1
ATOM 843 C C . TYR A 1 103 ? -6.953 7.43 -6.359 1 87.62 103 TYR A C 1
ATOM 845 O O . TYR A 1 103 ? -8.156 7.672 -6.477 1 87.62 103 TYR A O 1
ATOM 853 N N . ILE A 1 104 ? -6.16 7.242 -7.457 1 82.62 104 ILE A N 1
ATOM 854 C CA . ILE A 1 104 ? -6.598 7.723 -8.766 1 82.62 104 ILE A CA 1
ATOM 855 C C . ILE A 1 104 ? -6.82 6.535 -9.703 1 82.62 104 ILE A C 1
ATOM 857 O O . ILE A 1 104 ? -7.371 6.695 -10.797 1 82.62 104 ILE A O 1
ATOM 861 N N . ALA A 1 105 ? -6.383 5.367 -9.344 1 79.12 105 ALA A N 1
ATOM 862 C CA . ALA A 1 105 ? -6.504 4.207 -10.227 1 79.12 105 ALA A CA 1
ATOM 863 C C . ALA A 1 105 ? -7.961 3.771 -10.359 1 79.12 105 ALA A C 1
ATOM 865 O O . ALA A 1 105 ? -8.758 3.943 -9.43 1 79.12 105 ALA A O 1
ATOM 866 N N . PRO A 1 106 ? -8.234 3.316 -11.586 1 74.19 106 PRO A N 1
ATOM 867 C CA . PRO A 1 106 ? -9.562 2.711 -11.688 1 74.19 106 PRO A CA 1
ATOM 868 C C . PRO A 1 106 ? -9.75 1.534 -10.734 1 74.19 106 PRO A C 1
ATOM 870 O O . PRO A 1 106 ? -8.766 0.962 -10.25 1 74.19 106 PRO A O 1
ATOM 873 N N . PRO A 1 107 ? -11 1.286 -10.438 1 63.62 107 PRO A N 1
ATOM 874 C CA . PRO A 1 107 ? -11.203 0.139 -9.547 1 63.62 107 PRO A CA 1
ATOM 875 C C . PRO A 1 107 ? -10.508 -1.126 -10.055 1 63.62 107 PRO A C 1
ATOM 877 O O . PRO A 1 107 ? -10.547 -1.416 -11.25 1 63.62 107 PRO A O 1
ATOM 880 N N . LEU A 1 108 ? -9.555 -1.605 -9.328 1 60.5 108 LEU A N 1
ATOM 881 C CA . LEU A 1 108 ? -8.727 -2.75 -9.68 1 60.5 108 LEU A CA 1
ATOM 882 C C . LEU A 1 108 ? -9.586 -3.945 -10.07 1 60.5 108 LEU A C 1
ATOM 884 O O . LEU A 1 108 ? -9.211 -4.719 -10.961 1 60.5 108 LEU A O 1
ATOM 888 N N . TYR A 1 109 ? -10.555 -4.434 -9.266 1 58.31 109 TYR A N 1
ATOM 889 C CA . TYR A 1 109 ? -11.414 -5.566 -9.594 1 58.31 109 TYR A CA 1
ATOM 890 C C . TYR A 1 109 ? -12.82 -5.102 -9.945 1 58.31 109 TYR A C 1
ATOM 892 O O . TYR A 1 109 ? -13.266 -4.055 -9.477 1 58.31 109 TYR A O 1
ATOM 900 N N . PRO A 1 110 ? -13.312 -5.629 -11.094 1 47.62 110 PRO A N 1
ATOM 901 C CA . PRO A 1 110 ? -14.742 -5.324 -11.219 1 47.62 110 PRO A CA 1
ATOM 902 C C . PRO A 1 110 ? -15.484 -5.434 -9.891 1 47.62 110 PRO A C 1
ATOM 904 O O . PRO A 1 110 ? -15.477 -6.492 -9.258 1 47.62 110 PRO A O 1
ATOM 907 N N . TYR A 1 111 ? -15.227 -4.598 -8.992 1 44.5 111 TYR A N 1
ATOM 908 C CA . TYR A 1 111 ? -16.141 -4.68 -7.855 1 44.5 111 TYR A CA 1
ATOM 909 C C . TYR A 1 111 ? -17.547 -5.043 -8.312 1 44.5 111 TYR A C 1
ATOM 911 O O . TYR A 1 111 ? -18.031 -4.527 -9.328 1 44.5 111 TYR A O 1
ATOM 919 N N . TYR A 1 112 ? -18.031 -6.289 -8.242 1 41.47 112 TYR A N 1
ATOM 920 C CA . TYR A 1 112 ? -19.5 -6.367 -8.242 1 41.47 112 TYR A CA 1
ATOM 921 C C . TYR A 1 112 ? -20.109 -5.145 -7.566 1 41.47 112 TYR A C 1
ATOM 923 O O . TYR A 1 112 ? -19.578 -4.645 -6.57 1 41.47 112 TYR A O 1
ATOM 931 N N . PRO A 1 113 ? -20.891 -4.367 -8.305 1 36.78 113 PRO A N 1
ATOM 932 C CA . PRO A 1 113 ? -21.656 -3.283 -7.691 1 36.78 113 PRO A CA 1
ATOM 933 C C . PRO A 1 113 ? -22.078 -3.598 -6.258 1 36.78 113 PRO A C 1
ATOM 935 O O . PRO A 1 113 ? -22.484 -4.723 -5.961 1 36.78 113 PRO A O 1
ATOM 938 N N . TYR A 1 114 ? -21.406 -3.23 -5.219 1 36.56 114 TYR A N 1
ATOM 939 C CA . TYR A 1 114 ? -22.281 -3.18 -4.051 1 36.56 114 TYR A CA 1
ATOM 940 C C . TYR A 1 114 ? -23.719 -2.902 -4.457 1 36.56 114 TYR A C 1
ATOM 942 O O . TYR A 1 114 ? -24 -1.965 -5.215 1 36.56 114 TYR A O 1
ATOM 950 N N . TYR A 1 115 ? -24.578 -3.943 -4.656 1 34 115 TYR A N 1
ATOM 951 C CA . TYR A 1 115 ? -26.016 -3.686 -4.688 1 34 115 TYR A CA 1
ATOM 952 C C . TYR A 1 115 ? -26.375 -2.484 -3.822 1 34 115 TYR A C 1
ATOM 954 O O . TYR A 1 115 ? -25.969 -2.408 -2.658 1 34 115 TYR A O 1
ATOM 962 N N . PRO A 1 116 ? -26.625 -1.334 -4.367 1 32.25 116 PRO A N 1
ATOM 963 C CA . PRO A 1 116 ? -27.422 -0.425 -3.541 1 32.25 116 PRO A CA 1
ATOM 964 C C . PRO A 1 116 ? -28.453 -1.154 -2.697 1 32.25 116 PRO A C 1
ATOM 966 O O . PRO A 1 116 ? -29.109 -2.088 -3.18 1 32.25 116 PRO A O 1
ATOM 969 N N . TYR A 1 117 ? -28.25 -1.566 -1.421 1 29.34 117 TYR A N 1
ATOM 970 C CA . TYR A 1 117 ? -29.5 -1.87 -0.739 1 29.34 117 TYR A CA 1
ATOM 971 C C . TYR A 1 117 ? -30.625 -0.97 -1.239 1 29.34 117 TYR A C 1
ATOM 973 O O . TYR A 1 117 ? -30.516 0.257 -1.207 1 29.34 117 TYR A O 1
ATOM 981 N N . TYR A 1 118 ? -31.391 -1.323 -2.291 1 26.58 118 TYR A N 1
ATOM 982 C CA . TYR A 1 118 ? -32.781 -0.869 -2.162 1 26.58 118 TYR A CA 1
ATOM 983 C C . TYR A 1 118 ? -33.344 -1.225 -0.792 1 26.58 118 TYR A C 1
ATOM 985 O O . TYR A 1 118 ? -33.062 -2.295 -0.252 1 26.58 118 TYR A O 1
ATOM 993 N N . MET B 1 1 ? -3.582 -7.09 -20.531 1 26.22 1 MET B N 1
ATOM 994 C CA . MET B 1 1 ? -2.395 -7.688 -19.922 1 26.22 1 MET B CA 1
ATOM 995 C C . MET B 1 1 ? -2.777 -8.617 -18.781 1 26.22 1 MET B C 1
ATOM 997 O O . MET B 1 1 ? -3.406 -8.18 -17.812 1 26.22 1 MET B O 1
ATOM 1001 N N . ALA B 1 2 ? -2.994 -9.938 -19.141 1 33 2 ALA B N 1
ATOM 1002 C CA . ALA B 1 2 ? -3.514 -10.953 -18.219 1 33 2 ALA B CA 1
ATOM 1003 C C . ALA B 1 2 ? -2.586 -11.141 -17.031 1 33 2 ALA B C 1
ATOM 1005 O O . ALA B 1 2 ? -1.361 -11.141 -17.172 1 33 2 ALA B O 1
ATOM 1006 N N . LEU B 1 3 ? -2.959 -10.727 -15.812 1 40.53 3 LEU B N 1
ATOM 1007 C CA . LEU B 1 3 ? -2.238 -11.062 -14.586 1 40.53 3 LEU B CA 1
ATOM 1008 C C . LEU B 1 3 ? -1.751 -12.5 -14.617 1 40.53 3 LEU B C 1
ATOM 1010 O O . LEU B 1 3 ? -2.531 -13.422 -14.883 1 40.53 3 LEU B O 1
ATOM 1014 N N . GLU B 1 4 ? -0.599 -12.891 -15.102 1 41.16 4 GLU B N 1
ATOM 1015 C CA . GLU B 1 4 ? -0.105 -14.258 -15.016 1 41.16 4 GLU B CA 1
ATOM 1016 C C . GLU B 1 4 ? -0.285 -14.828 -13.609 1 41.16 4 GLU B C 1
ATOM 1018 O O . GLU B 1 4 ? 0.533 -14.57 -12.727 1 41.16 4 GLU B O 1
ATOM 1023 N N . GLY B 1 5 ? -1.449 -14.734 -13.102 1 48.09 5 GLY B N 1
ATOM 1024 C CA . GLY B 1 5 ? -1.737 -15.422 -11.852 1 48.09 5 GLY B CA 1
ATOM 1025 C C . GLY B 1 5 ? -1.449 -16.906 -11.906 1 48.09 5 GLY B C 1
ATOM 1026 O O . GLY B 1 5 ? -1.815 -17.578 -12.875 1 48.09 5 GLY B O 1
ATOM 1027 N N . ASN B 1 6 ? -0.313 -17.344 -11.344 1 48.94 6 ASN B N 1
ATOM 1028 C CA . ASN B 1 6 ? -0.125 -18.781 -11.234 1 48.94 6 ASN B CA 1
ATOM 1029 C C . ASN B 1 6 ? -1.284 -19.453 -10.492 1 48.94 6 ASN B C 1
ATOM 1031 O O . ASN B 1 6 ? -1.69 -18.984 -9.422 1 48.94 6 ASN B O 1
ATOM 1035 N N . ASP B 1 7 ? -2.117 -20.25 -11.102 1 50.97 7 ASP B N 1
ATOM 1036 C CA . ASP B 1 7 ? -3.123 -21.125 -10.5 1 50.97 7 ASP B CA 1
ATOM 1037 C C . ASP B 1 7 ? -2.475 -22.172 -9.602 1 50.97 7 ASP B C 1
ATOM 1039 O O . ASP B 1 7 ? -1.633 -22.953 -10.047 1 50.97 7 ASP B O 1
ATOM 1043 N N . TYR B 1 8 ? -2.146 -21.969 -8.312 1 55.03 8 TYR B N 1
ATOM 1044 C CA . TYR B 1 8 ? -1.376 -22.828 -7.43 1 55.03 8 TYR B CA 1
ATOM 1045 C C . TYR B 1 8 ? -2.248 -23.953 -6.863 1 55.03 8 TYR B C 1
ATOM 1047 O O . TYR B 1 8 ? -2.965 -23.75 -5.883 1 55.03 8 TYR B O 1
ATOM 1055 N N . TYR B 1 9 ? -3.137 -24.609 -7.496 1 51.75 9 TYR B N 1
ATOM 1056 C CA . TYR B 1 9 ? -3.967 -25.672 -6.93 1 51.75 9 TYR B CA 1
ATOM 1057 C C . TYR B 1 9 ? -3.111 -26.766 -6.289 1 51.75 9 TYR B C 1
ATOM 1059 O O . TYR B 1 9 ? -3.58 -27.5 -5.426 1 51.75 9 TYR B O 1
ATOM 1067 N N . GLY B 1 10 ? -1.856 -27.016 -6.578 1 60.44 10 GLY B N 1
ATOM 1068 C CA . GLY B 1 10 ? -1.437 -28.344 -6.152 1 60.44 10 GLY B CA 1
ATOM 1069 C C . GLY B 1 10 ? -0.292 -28.312 -5.156 1 60.44 10 GLY B C 1
ATOM 1070 O O . GLY B 1 10 ? -0.252 -29.125 -4.223 1 60.44 10 GLY B O 1
ATOM 1071 N N . ASP B 1 11 ? 0.709 -27.562 -5.25 1 79.31 11 ASP B N 1
ATOM 1072 C CA . ASP B 1 11 ? 1.872 -27.734 -4.391 1 79.31 11 ASP B CA 1
ATOM 1073 C C . ASP B 1 11 ? 2.047 -26.562 -3.443 1 79.31 11 ASP B C 1
ATOM 1075 O O . ASP B 1 11 ? 2.504 -25.484 -3.855 1 79.31 11 ASP B O 1
ATOM 1079 N N . SER B 1 12 ? 1.532 -26.844 -2.119 1 84.69 12 SER B N 1
ATOM 1080 C CA . SER B 1 12 ? 1.597 -25.812 -1.077 1 84.69 12 SER B CA 1
ATOM 1081 C C . SER B 1 12 ? 2.988 -25.203 -0.996 1 84.69 12 SER B C 1
ATOM 1083 O O . SER B 1 12 ? 3.125 -24 -0.74 1 84.69 12 SER B O 1
ATOM 1085 N N . ARG B 1 13 ? 3.977 -25.953 -1.251 1 88.38 13 ARG B N 1
ATOM 1086 C CA . ARG B 1 13 ? 5.344 -25.453 -1.185 1 88.38 13 ARG B CA 1
ATOM 1087 C C . ARG B 1 13 ? 5.637 -24.5 -2.346 1 88.38 13 ARG B C 1
ATOM 1089 O O . ARG B 1 13 ? 6.34 -23.5 -2.178 1 88.38 13 ARG B O 1
ATOM 1096 N N . ALA B 1 14 ? 5.121 -24.875 -3.447 1 89.62 14 ALA B N 1
ATOM 1097 C CA . ALA B 1 14 ? 5.32 -24.031 -4.621 1 89.62 14 ALA B CA 1
ATOM 1098 C C . ALA B 1 14 ? 4.652 -22.672 -4.438 1 89.62 14 ALA B C 1
ATOM 1100 O O . ALA B 1 14 ? 5.227 -21.641 -4.801 1 89.62 14 ALA B O 1
ATOM 1101 N N . VAL B 1 15 ? 3.465 -22.688 -3.85 1 90.75 15 VAL B N 1
ATOM 1102 C CA . VAL B 1 15 ? 2.734 -21.438 -3.611 1 90.75 15 VAL B CA 1
ATOM 1103 C C . VAL B 1 15 ? 3.48 -20.594 -2.586 1 90.75 15 VAL B C 1
ATOM 1105 O O . VAL B 1 15 ? 3.611 -19.375 -2.756 1 90.75 15 VAL B O 1
ATOM 1108 N N . GLU B 1 16 ? 3.891 -21.219 -1.556 1 93.69 16 GLU B N 1
ATOM 1109 C CA . GLU B 1 16 ? 4.664 -20.531 -0.531 1 93.69 16 GLU B CA 1
ATOM 1110 C C . GLU B 1 16 ? 5.879 -19.828 -1.136 1 93.69 16 GLU B C 1
ATOM 1112 O O . GLU B 1 16 ? 6.156 -18.672 -0.824 1 93.69 16 GLU B O 1
ATOM 1117 N N . ASP B 1 17 ? 6.582 -20.578 -1.962 1 93.62 17 ASP B N 1
ATOM 1118 C CA . ASP B 1 17 ? 7.777 -20.031 -2.596 1 93.62 17 ASP B CA 1
ATOM 1119 C C . ASP B 1 17 ? 7.43 -18.828 -3.475 1 93.62 17 ASP B C 1
ATOM 1121 O O . ASP B 1 17 ? 8.172 -17.844 -3.514 1 93.62 17 ASP B O 1
ATOM 1125 N N . GLU B 1 18 ? 6.387 -18.938 -4.203 1 93.38 18 GLU B N 1
ATOM 1126 C CA . GLU B 1 18 ? 5.938 -17.828 -5.031 1 93.38 18 GLU B CA 1
ATOM 1127 C C . GLU B 1 18 ? 5.609 -16.594 -4.176 1 93.38 18 GLU B C 1
ATOM 1129 O O . GLU B 1 18 ? 5.941 -15.469 -4.543 1 93.38 18 GLU B O 1
ATOM 1134 N N . CYS B 1 19 ? 4.922 -16.828 -3.068 1 95.88 19 CYS B N 1
ATOM 1135 C CA . CYS B 1 19 ? 4.57 -15.734 -2.158 1 95.88 19 CYS B CA 1
ATOM 1136 C C . CYS B 1 19 ? 5.82 -15.07 -1.602 1 95.88 19 CYS B C 1
ATOM 1138 O O . CYS B 1 19 ? 5.855 -13.844 -1.436 1 95.88 19 CYS B O 1
ATOM 1140 N N . LYS B 1 20 ? 6.82 -15.867 -1.315 1 96.56 20 LYS B N 1
ATOM 1141 C CA . LYS B 1 20 ? 8.07 -15.328 -0.775 1 96.56 20 LYS B CA 1
ATOM 1142 C C . LYS B 1 20 ? 8.742 -14.391 -1.775 1 96.56 20 LYS B C 1
ATOM 1144 O O . LYS B 1 20 ? 9.406 -13.43 -1.384 1 96.56 20 LYS B O 1
ATOM 1149 N N . LYS B 1 21 ? 8.57 -14.633 -3.037 1 94.94 21 LYS B N 1
ATOM 1150 C CA . LYS B 1 21 ? 9.133 -13.781 -4.086 1 94.94 21 LYS B CA 1
ATOM 1151 C C . LYS B 1 21 ? 8.523 -12.383 -4.043 1 94.94 21 LYS B C 1
ATOM 1153 O O . LYS B 1 21 ? 9.148 -11.414 -4.473 1 94.94 21 LYS B O 1
ATOM 1158 N N . TYR B 1 22 ? 7.328 -12.305 -3.531 1 96.31 22 TYR B N 1
ATOM 1159 C CA . TYR B 1 22 ? 6.594 -11.047 -3.596 1 96.31 22 TYR B CA 1
ATOM 1160 C C . TYR B 1 22 ? 6.438 -10.43 -2.209 1 96.31 22 TYR B C 1
ATOM 1162 O O . TYR B 1 22 ? 5.562 -9.594 -1.99 1 96.31 22 TYR B O 1
ATOM 1170 N N . LEU B 1 23 ? 7.293 -10.906 -1.25 1 97.38 23 LEU B N 1
ATOM 1171 C CA . LEU B 1 23 ? 7.305 -10.297 0.074 1 97.38 23 LEU B CA 1
ATOM 1172 C C . LEU B 1 23 ? 7.527 -8.789 -0.025 1 97.38 23 LEU B C 1
ATOM 1174 O O . LEU B 1 23 ? 8.445 -8.336 -0.708 1 97.38 23 LEU B O 1
ATOM 1178 N N . TYR B 1 24 ? 6.625 -7.977 0.495 1 97.88 24 TYR B N 1
ATOM 1179 C CA . TYR B 1 24 ? 6.641 -6.52 0.591 1 97.88 24 TYR B CA 1
ATOM 1180 C C . TYR B 1 24 ? 6.293 -5.883 -0.748 1 97.88 24 TYR B C 1
ATOM 1182 O O . TYR B 1 24 ? 6.41 -4.664 -0.911 1 97.88 24 TYR B O 1
ATOM 1190 N N . TYR B 1 25 ? 5.84 -6.652 -1.746 1 97.38 25 TYR B N 1
ATOM 1191 C CA . TYR B 1 25 ? 5.332 -6.102 -2.998 1 97.38 25 TYR B CA 1
ATOM 1192 C C . TYR B 1 25 ? 3.824 -5.895 -2.934 1 97.38 25 TYR B C 1
ATOM 1194 O O . TYR B 1 25 ? 3.131 -6.566 -2.166 1 97.38 25 TYR B O 1
ATOM 1202 N N . HIS B 1 26 ? 3.387 -4.867 -3.645 1 96.69 26 HIS B N 1
ATOM 1203 C CA . HIS B 1 26 ? 1.954 -4.73 -3.873 1 96.69 26 HIS B CA 1
ATOM 1204 C C . HIS B 1 26 ? 1.45 -5.766 -4.871 1 96.69 26 HIS B C 1
ATOM 1206 O O . HIS B 1 26 ? 1.898 -5.797 -6.02 1 96.69 26 HIS B O 1
ATOM 1212 N N . ILE B 1 27 ? 0.497 -6.645 -4.48 1 96.25 27 ILE B N 1
ATOM 1213 C CA . ILE B 1 27 ? 0.059 -7.773 -5.297 1 96.25 27 ILE B CA 1
ATOM 1214 C C . ILE B 1 27 ? -1.467 -7.812 -5.344 1 96.25 27 ILE B C 1
ATOM 1216 O O . ILE B 1 27 ? -2.137 -7.051 -4.641 1 96.25 27 ILE B O 1
ATOM 1220 N N . VAL B 1 28 ? -1.929 -8.625 -6.234 1 95.25 28 VAL B N 1
ATOM 1221 C CA . VAL B 1 28 ? -3.332 -9.023 -6.289 1 95.25 28 VAL B CA 1
ATOM 1222 C C . VAL B 1 28 ? -3.453 -10.531 -6.125 1 95.25 28 VAL B C 1
ATOM 1224 O O . VAL B 1 28 ? -2.664 -11.289 -6.695 1 95.25 28 VAL B O 1
ATOM 1227 N N . ILE B 1 29 ? -4.332 -10.969 -5.289 1 95.44 29 ILE B N 1
ATOM 1228 C CA . ILE B 1 29 ? -4.574 -12.398 -5.141 1 95.44 29 ILE B CA 1
ATOM 1229 C C . ILE B 1 29 ? -6.031 -12.711 -5.469 1 95.44 29 ILE B C 1
ATOM 1231 O O . ILE B 1 29 ? -6.906 -11.852 -5.332 1 95.44 29 ILE B O 1
ATOM 1235 N N . THR B 1 30 ? -6.285 -13.875 -5.926 1 94.5 30 THR B N 1
ATOM 1236 C CA . THR B 1 30 ? -7.617 -14.461 -6.039 1 94.5 30 THR B CA 1
ATOM 1237 C C . THR B 1 30 ? -7.738 -15.695 -5.145 1 94.5 30 THR B C 1
ATOM 1239 O O . THR B 1 30 ? -6.863 -16.562 -5.156 1 94.5 30 THR B O 1
ATOM 1242 N N . THR B 1 31 ? -8.719 -15.68 -4.328 1 94.94 31 THR B N 1
ATOM 1243 C CA . THR B 1 31 ? -8.938 -16.844 -3.469 1 94.94 31 THR B CA 1
ATOM 1244 C C . THR B 1 31 ? -9.703 -17.922 -4.219 1 94.94 31 THR B C 1
ATOM 1246 O O . THR B 1 31 ? -10.242 -17.688 -5.297 1 94.94 31 THR B O 1
ATOM 1249 N N . THR B 1 32 ? -9.734 -19.078 -3.662 1 93.75 32 THR B N 1
ATOM 1250 C CA . THR B 1 32 ? -10.383 -20.234 -4.285 1 93.75 32 THR B CA 1
ATOM 1251 C C . THR B 1 32 ? -11.891 -20 -4.414 1 93.75 32 THR B C 1
ATOM 1253 O O . THR B 1 32 ? -12.539 -20.594 -5.273 1 93.75 32 THR B O 1
ATOM 1256 N N . ASP B 1 33 ? -12.477 -19.125 -3.609 1 93.06 33 ASP B N 1
ATOM 1257 C CA . ASP B 1 33 ? -13.898 -18.812 -3.701 1 93.06 33 ASP B CA 1
ATOM 1258 C C . ASP B 1 33 ? -14.164 -17.719 -4.727 1 93.06 33 ASP B C 1
ATOM 1260 O O . ASP B 1 33 ? -15.305 -17.281 -4.902 1 93.06 33 ASP B O 1
ATOM 1264 N N . GLY B 1 34 ? -13.188 -17.25 -5.328 1 91.5 34 GLY B N 1
ATOM 1265 C CA . GLY B 1 34 ? -13.375 -16.344 -6.457 1 91.5 34 GLY B CA 1
ATOM 1266 C C . GLY B 1 34 ? -13.219 -14.883 -6.086 1 91.5 34 GLY B C 1
ATOM 1267 O O . GLY B 1 34 ? -13.328 -14 -6.941 1 91.5 34 GLY B O 1
ATOM 1268 N N . ASN B 1 35 ? -12.961 -14.641 -4.793 1 92.81 35 ASN B N 1
ATOM 1269 C CA . ASN B 1 35 ? -12.781 -13.258 -4.367 1 92.81 35 ASN B CA 1
ATOM 1270 C C . ASN B 1 35 ? -11.383 -12.742 -4.723 1 92.81 35 ASN B C 1
ATOM 1272 O O . ASN B 1 35 ? -10.414 -13.5 -4.691 1 92.81 35 ASN B O 1
ATOM 1276 N N . LYS B 1 36 ? -11.336 -11.406 -5.062 1 94.06 36 LYS B N 1
ATOM 1277 C CA . LYS B 1 36 ? -10.07 -10.75 -5.379 1 94.06 36 LYS B CA 1
ATOM 1278 C C . LYS B 1 36 ? -9.703 -9.711 -4.328 1 94.06 36 LYS B C 1
ATOM 1280 O O . LYS B 1 36 ? -10.578 -8.984 -3.842 1 94.06 36 LYS B O 1
ATOM 1285 N N . PHE B 1 37 ? -8.445 -9.656 -3.955 1 94.69 37 PHE B N 1
ATOM 1286 C CA . PHE B 1 37 ? -7.902 -8.68 -3.016 1 94.69 37 PHE B CA 1
ATOM 1287 C C . PHE B 1 37 ? -6.574 -8.125 -3.516 1 94.69 37 PHE B C 1
ATOM 1289 O O . PHE B 1 37 ? -5.801 -8.836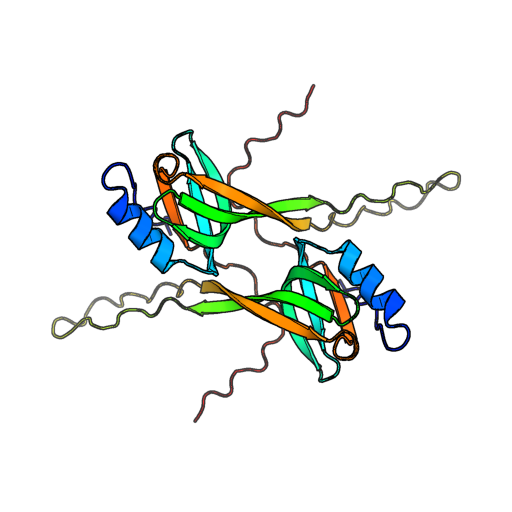 -4.164 1 94.69 37 PHE B O 1
ATOM 1296 N N . ASP B 1 38 ? -6.352 -6.906 -3.287 1 95.94 38 ASP B N 1
ATOM 1297 C CA . ASP B 1 38 ? -5 -6.383 -3.455 1 95.94 38 ASP B CA 1
ATOM 1298 C C . ASP B 1 38 ? -4.387 -6.008 -2.107 1 95.94 38 ASP B C 1
ATOM 1300 O O . ASP B 1 38 ? -5.105 -5.797 -1.129 1 95.94 38 ASP B O 1
ATOM 1304 N N . GLY B 1 39 ? -3.096 -5.98 -2.021 1 97.44 39 GLY B N 1
ATOM 1305 C CA . GLY B 1 39 ? -2.426 -5.625 -0.782 1 97.44 39 GLY B CA 1
ATOM 1306 C C . GLY B 1 39 ? -0.926 -5.852 -0.828 1 97.44 39 GLY B C 1
ATOM 1307 O O . GLY B 1 39 ? -0.369 -6.141 -1.889 1 97.44 39 GLY B O 1
ATOM 1308 N N . ILE B 1 40 ? -0.322 -5.637 0.325 1 98.12 40 ILE B N 1
ATOM 1309 C CA . ILE B 1 40 ? 1.116 -5.809 0.501 1 98.12 40 ILE B CA 1
ATOM 1310 C C . ILE B 1 40 ? 1.388 -7.027 1.38 1 98.12 40 ILE B C 1
ATOM 1312 O O . ILE B 1 40 ? 0.914 -7.102 2.516 1 98.12 40 ILE B O 1
ATOM 1316 N N . ILE B 1 41 ? 2.146 -7.988 0.858 1 98 41 ILE B N 1
ATOM 1317 C CA . ILE B 1 41 ? 2.49 -9.148 1.676 1 98 41 ILE B CA 1
ATOM 1318 C C . ILE B 1 41 ? 3.52 -8.742 2.73 1 98 41 ILE B C 1
ATOM 1320 O O . ILE B 1 41 ? 4.586 -8.219 2.4 1 98 41 ILE B O 1
ATOM 1324 N N . GLU B 1 42 ? 3.209 -9.039 3.996 1 97.38 42 GLU B N 1
ATOM 1325 C CA . GLU B 1 42 ? 4.113 -8.672 5.082 1 97.38 42 GLU B CA 1
ATOM 1326 C C . GLU B 1 42 ? 4.809 -9.898 5.664 1 97.38 42 GLU B C 1
ATOM 1328 O O . GLU B 1 42 ? 5.84 -9.773 6.324 1 97.38 42 GLU B O 1
ATOM 1333 N N . ASN B 1 43 ? 4.156 -11.055 5.473 1 97.62 43 ASN B N 1
ATOM 1334 C CA . ASN B 1 43 ? 4.703 -12.297 6.012 1 97.62 43 ASN B CA 1
ATOM 1335 C C . ASN B 1 43 ? 4.246 -13.5 5.199 1 97.62 43 ASN B C 1
ATOM 1337 O O . ASN B 1 43 ? 3.115 -13.539 4.715 1 97.62 43 ASN B O 1
ATOM 1341 N N . VAL B 1 44 ? 5.184 -14.453 5.043 1 97.5 44 VAL B N 1
ATOM 1342 C CA . VAL B 1 44 ? 4.895 -15.734 4.414 1 97.5 44 VAL B CA 1
ATOM 1343 C C . VAL B 1 44 ? 5.383 -16.875 5.312 1 97.5 44 VAL B C 1
ATOM 1345 O O . VAL B 1 44 ? 6.543 -16.875 5.734 1 97.5 44 VAL B O 1
ATOM 1348 N N . ASP B 1 45 ? 4.477 -17.75 5.578 1 96.38 45 ASP B N 1
ATOM 1349 C CA . ASP B 1 45 ? 4.859 -18.969 6.305 1 96.38 45 ASP B CA 1
ATOM 1350 C C . ASP B 1 45 ? 4.203 -20.203 5.695 1 96.38 45 ASP B C 1
ATOM 1352 O O . ASP B 1 45 ? 3.539 -20.109 4.66 1 96.38 45 ASP B O 1
ATOM 1356 N N . LYS B 1 46 ? 4.422 -21.359 6.285 1 93.25 46 LYS B N 1
ATOM 1357 C CA . LYS B 1 46 ? 3.963 -22.609 5.703 1 93.25 46 LYS B CA 1
ATOM 1358 C C . LYS B 1 46 ? 2.439 -22.672 5.641 1 93.25 46 LYS B C 1
ATOM 1360 O O . LYS B 1 46 ? 1.871 -23.391 4.82 1 93.25 46 LYS B O 1
ATOM 1365 N N . ASP B 1 47 ? 1.788 -21.828 6.5 1 94.94 47 ASP B N 1
ATOM 1366 C CA . ASP B 1 47 ? 0.333 -21.891 6.594 1 94.94 47 ASP B CA 1
ATOM 1367 C C . ASP B 1 47 ? -0.32 -20.875 5.656 1 94.94 47 ASP B C 1
ATOM 1369 O O . ASP B 1 47 ? -1.508 -20.984 5.344 1 94.94 47 ASP B O 1
ATOM 1373 N N . GLY B 1 48 ? 0.396 -19.797 5.371 1 97.25 48 GLY B N 1
ATOM 1374 C CA . GLY B 1 48 ? -0.206 -18.812 4.492 1 97.25 48 GLY B CA 1
ATOM 1375 C C . GLY B 1 48 ? 0.517 -17.469 4.512 1 97.25 48 GLY B C 1
ATOM 1376 O O . GLY B 1 48 ? 1.703 -17.406 4.844 1 97.25 48 GLY B O 1
ATOM 1377 N N . ILE B 1 49 ? -0.16 -16.484 4.039 1 97.88 49 ILE B N 1
ATOM 1378 C CA . ILE B 1 49 ? 0.452 -15.164 3.965 1 97.88 49 ILE B CA 1
ATOM 1379 C C . ILE B 1 49 ? -0.303 -14.195 4.867 1 97.88 49 ILE B C 1
ATOM 1381 O O . ILE B 1 49 ? -1.496 -14.375 5.125 1 97.88 49 ILE B O 1
ATOM 1385 N N . THR B 1 50 ? 0.368 -13.25 5.449 1 98.31 50 THR B N 1
ATOM 1386 C CA . THR B 1 50 ? -0.199 -12.055 6.066 1 98.31 50 THR B CA 1
ATOM 1387 C C . THR B 1 50 ? -0.039 -10.844 5.145 1 98.31 50 THR B C 1
ATOM 1389 O O . THR B 1 50 ? 1.064 -10.555 4.68 1 98.31 50 THR B O 1
ATOM 1392 N N . MET B 1 51 ? -1.132 -10.227 4.891 1 98.06 51 MET B N 1
ATOM 1393 C CA . MET B 1 51 ? -1.148 -9.133 3.918 1 98.06 51 MET B CA 1
ATOM 1394 C C . MET B 1 51 ? -1.854 -7.906 4.488 1 98.06 51 MET B C 1
ATOM 1396 O O . MET B 1 51 ? -2.85 -8.039 5.203 1 98.06 51 MET B O 1
ATOM 1400 N N . LEU B 1 52 ? -1.291 -6.703 4.234 1 98.19 52 LEU B N 1
ATOM 1401 C CA . LEU B 1 52 ? -2.088 -5.488 4.355 1 98.19 52 LEU B CA 1
ATOM 1402 C C . LEU B 1 52 ? -2.988 -5.305 3.139 1 98.19 52 LEU B C 1
ATOM 1404 O O . LEU B 1 52 ? -2.523 -4.883 2.076 1 98.19 52 LEU B O 1
ATOM 1408 N N . SER B 1 53 ? -4.219 -5.676 3.301 1 97.69 53 SER B N 1
ATOM 1409 C CA . SER B 1 53 ? -5.199 -5.629 2.223 1 97.69 53 SER B CA 1
ATOM 1410 C C . SER B 1 53 ? -5.855 -4.254 2.131 1 97.69 53 SER B C 1
ATOM 1412 O O . SER B 1 53 ? -6.301 -3.703 3.141 1 97.69 53 SER B O 1
ATOM 1414 N N . GLY B 1 54 ? -5.957 -3.789 0.908 1 95.94 54 GLY B N 1
ATOM 1415 C CA . GLY B 1 54 ? -6.457 -2.436 0.716 1 95.94 54 GLY B CA 1
ATOM 1416 C C . GLY B 1 54 ? -7.957 -2.377 0.501 1 95.94 54 GLY B C 1
ATOM 1417 O O . GLY B 1 54 ? -8.555 -3.322 -0.02 1 95.94 54 GLY B O 1
ATOM 1418 N N . GLU B 1 55 ? -8.547 -1.258 0.941 1 94.25 55 GLU B N 1
ATOM 1419 C CA . GLU B 1 55 ? -9.93 -0.886 0.633 1 94.25 55 GLU B CA 1
ATOM 1420 C C . GLU B 1 55 ? -10.031 0.59 0.262 1 94.25 55 GLU B C 1
ATOM 1422 O O . GLU B 1 55 ? -9.234 1.41 0.727 1 94.25 55 GLU B O 1
ATOM 1427 N N . GLU B 1 56 ? -10.938 0.84 -0.609 1 89.94 56 GLU B N 1
ATOM 1428 C CA . GLU B 1 56 ? -11.18 2.227 -0.994 1 89.94 56 GLU B CA 1
ATOM 1429 C C . GLU B 1 56 ? -12.133 2.912 -0.02 1 89.94 56 GLU B C 1
ATOM 1431 O O . GLU B 1 56 ? -13.125 2.316 0.407 1 89.94 56 GLU B O 1
ATOM 1436 N N . VAL B 1 57 ? -11.703 4.074 0.453 1 90.38 57 VAL B N 1
ATOM 1437 C CA . VAL B 1 57 ? -12.547 4.883 1.323 1 90.38 57 VAL B CA 1
ATOM 1438 C C . VAL B 1 57 ? -12.828 6.23 0.664 1 90.38 57 VAL B C 1
ATOM 1440 O O . VAL B 1 57 ? -11.938 6.832 0.06 1 90.38 57 VAL B O 1
ATOM 1443 N N . MET B 1 58 ? -14.109 6.57 0.687 1 85.44 58 MET B N 1
ATOM 1444 C CA . MET B 1 58 ? -14.5 7.859 0.127 1 85.44 58 MET B CA 1
ATOM 1445 C C . MET B 1 58 ? -14.57 8.93 1.215 1 85.44 58 MET B C 1
ATOM 1447 O O . MET B 1 58 ? -14.977 8.641 2.344 1 85.44 58 MET B O 1
ATOM 1451 N N . GLU B 1 59 ? -14.023 10.055 0.992 1 75.25 59 GLU B N 1
ATOM 1452 C CA . GLU B 1 59 ? -14.133 11.172 1.928 1 75.25 59 GLU B CA 1
ATOM 1453 C C . GLU B 1 59 ? -15.586 11.562 2.154 1 75.25 59 GLU B C 1
ATOM 1455 O O . GLU B 1 59 ? -16.359 11.703 1.2 1 75.25 59 GLU B O 1
ATOM 1460 N N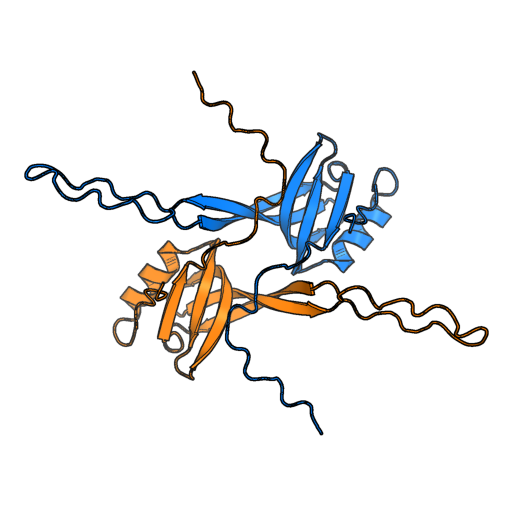 . GLN B 1 60 ? -16.172 11.219 3.422 1 60.38 60 GLN B N 1
ATOM 1461 C CA . GLN B 1 60 ? -17.531 11.656 3.711 1 60.38 60 GLN B CA 1
ATOM 1462 C C . GLN B 1 60 ? -17.641 13.18 3.711 1 60.38 60 GLN B C 1
ATOM 1464 O O . GLN B 1 60 ? -16.781 13.859 4.285 1 60.38 60 GLN B O 1
ATOM 1469 N N . GLU B 1 61 ? -18.219 13.703 2.83 1 51.62 61 GLU B N 1
ATOM 1470 C CA . GLU B 1 61 ? -18.562 15.117 2.926 1 51.62 61 GLU B CA 1
ATOM 1471 C C . GLU B 1 61 ? -19.266 15.43 4.242 1 51.62 61 GLU B C 1
ATOM 1473 O O . GLU B 1 61 ? -20.219 14.75 4.617 1 51.62 61 GLU B O 1
ATOM 1478 N N . ASP B 1 62 ? -18.594 15.758 5.352 1 48.94 62 ASP B N 1
ATOM 1479 C CA . ASP B 1 62 ? -19.422 16.328 6.41 1 48.94 62 ASP B CA 1
ATOM 1480 C C . ASP B 1 62 ? -20.547 17.172 5.832 1 48.94 62 ASP B C 1
ATOM 1482 O O . ASP B 1 62 ? -20.312 18.266 5.309 1 48.94 62 ASP B O 1
ATOM 1486 N N . THR B 1 63 ? -21.531 16.531 5.359 1 46.38 63 THR B N 1
ATOM 1487 C CA . THR B 1 63 ? -22.75 17.266 5.055 1 46.38 63 THR B CA 1
ATOM 1488 C C . THR B 1 63 ? -23.188 18.109 6.246 1 46.38 63 THR B C 1
ATOM 1490 O O . THR B 1 63 ? -24.344 18.547 6.316 1 46.38 63 THR B O 1
ATOM 1493 N N . ASN B 1 64 ? -22.516 18.188 7.41 1 45.5 64 ASN B N 1
ATOM 1494 C CA . ASN B 1 64 ? -23.266 19.016 8.352 1 45.5 64 ASN B CA 1
ATOM 1495 C C . ASN B 1 64 ? -23.453 20.438 7.82 1 45.5 64 ASN B C 1
ATOM 1497 O O . ASN B 1 64 ? -22.969 21.391 8.422 1 45.5 64 ASN B O 1
ATOM 1501 N N . GLN B 1 65 ? -23.328 20.969 6.645 1 43.66 65 GLN B N 1
ATOM 1502 C CA . GLN B 1 65 ? -23.859 22.312 6.414 1 43.66 65 GLN B CA 1
ATOM 1503 C C . GLN B 1 65 ? -25.344 22.391 6.715 1 43.66 65 GLN B C 1
ATOM 1505 O O . GLN B 1 65 ? -26.156 21.734 6.047 1 43.66 65 GLN B O 1
ATOM 1510 N N . SER B 1 66 ? -25.75 22.859 7.867 1 38.84 66 SER B N 1
ATOM 1511 C CA . SER B 1 66 ? -27.062 23.359 8.242 1 38.84 66 SER B CA 1
ATOM 1512 C C . SER B 1 66 ? -27.766 24.016 7.059 1 38.84 66 SER B C 1
ATOM 1514 O O . SER B 1 66 ? -27.125 24.281 6.027 1 38.84 66 SER B O 1
ATOM 1516 N N . ASN B 1 67 ? -28.625 25.344 7.355 1 37.78 67 ASN B N 1
ATOM 1517 C CA . ASN B 1 67 ? -29.828 26.047 6.93 1 37.78 67 ASN B CA 1
ATOM 1518 C C . ASN B 1 67 ? -29.703 26.578 5.504 1 37.78 67 ASN B C 1
ATOM 1520 O O . ASN B 1 67 ? -30.531 26.312 4.648 1 37.78 67 ASN B O 1
ATOM 1524 N N . GLY B 1 68 ? -29.625 28.172 5.371 1 40.78 68 GLY B N 1
ATOM 1525 C CA . GLY B 1 68 ? -30.359 29.125 4.543 1 40.78 68 GLY B CA 1
ATOM 1526 C C . GLY B 1 68 ? -30.062 28.969 3.064 1 40.78 68 GLY B C 1
ATOM 1527 O O . GLY B 1 68 ? -30.844 28.344 2.334 1 40.78 68 GLY B O 1
ATOM 1528 N N . GLN B 1 69 ? -29.406 30.234 2.35 1 42.72 69 GLN B N 1
ATOM 1529 C CA . GLN B 1 69 ? -29.359 30.625 0.944 1 42.72 69 GLN B CA 1
ATOM 1530 C C . GLN B 1 69 ? -28.688 29.562 0.096 1 42.72 69 GLN B C 1
ATOM 1532 O O . GLN B 1 69 ? -27.484 29.312 0.247 1 42.72 69 GLN B O 1
ATOM 1537 N N . ARG B 1 70 ? -29.375 28.547 -0.298 1 41.38 70 ARG B N 1
ATOM 1538 C CA . ARG B 1 70 ? -29.219 27.281 -1.031 1 41.38 70 ARG B CA 1
ATOM 1539 C C . ARG B 1 70 ? -28.375 27.5 -2.283 1 41.38 70 ARG B C 1
ATOM 1541 O O . ARG B 1 70 ? -28.453 26.719 -3.232 1 41.38 70 ARG B O 1
ATOM 1548 N N . GLN B 1 71 ? -28.172 28.844 -2.674 1 38.62 71 GLN B N 1
ATOM 1549 C CA . GLN B 1 71 ? -27.938 29.016 -4.105 1 38.62 71 GLN B CA 1
ATOM 1550 C C . GLN B 1 71 ? -26.922 28.016 -4.625 1 38.62 71 GLN B C 1
ATOM 1552 O O . GLN B 1 71 ? -27.125 27.406 -5.684 1 38.62 71 GLN B O 1
ATOM 1557 N N . TYR B 1 72 ? -25.594 28.562 -4.594 1 44.09 72 TYR B N 1
ATOM 1558 C CA . TYR B 1 72 ? -24.547 28.156 -5.523 1 44.09 72 TYR B CA 1
ATOM 1559 C C . TYR B 1 72 ? -24.203 26.688 -5.363 1 44.09 72 TYR B C 1
ATOM 1561 O O . TYR B 1 72 ? -24.188 26.172 -4.246 1 44.09 72 TYR B O 1
ATOM 1569 N N . HIS B 1 73 ? -24.656 25.828 -6.352 1 42.69 73 HIS B N 1
ATOM 1570 C CA . HIS B 1 73 ? -24.344 24.469 -6.758 1 42.69 73 HIS B CA 1
ATOM 1571 C C . HIS B 1 73 ? -22.938 24.078 -6.324 1 42.69 73 HIS B C 1
ATOM 1573 O O . HIS B 1 73 ? -21.953 24.531 -6.91 1 42.69 73 HIS B O 1
ATOM 1579 N N . ASP B 1 74 ? -22.562 24.266 -5.141 1 43.66 74 ASP B N 1
ATOM 1580 C CA . ASP B 1 74 ? -21.297 23.625 -4.789 1 43.66 74 ASP B CA 1
ATOM 1581 C C . ASP B 1 74 ? -21.094 22.328 -5.578 1 43.66 74 ASP B C 1
ATOM 1583 O O . ASP B 1 74 ? -21.812 21.344 -5.359 1 43.66 74 ASP B O 1
ATOM 1587 N N . TYR B 1 75 ? -21.078 22.422 -6.887 1 45.56 75 TYR B N 1
ATOM 1588 C CA . TYR B 1 75 ? -20.656 21.312 -7.723 1 45.56 75 TYR B CA 1
ATOM 1589 C C . TYR B 1 75 ? -19.75 20.359 -6.945 1 45.56 75 TYR B C 1
ATOM 1591 O O . TYR B 1 75 ? -18.734 20.781 -6.406 1 45.56 75 TYR B O 1
ATOM 1599 N N . GLY B 1 76 ? -20.219 19.531 -6.074 1 49.81 76 GLY B N 1
ATOM 1600 C CA . GLY B 1 76 ? -19.625 18.438 -5.316 1 49.81 76 GLY B CA 1
ATOM 1601 C C . GLY B 1 76 ? -18.375 17.891 -5.953 1 49.81 76 GLY B C 1
ATOM 1602 O O . GLY B 1 76 ? -18.438 17.141 -6.934 1 49.81 76 GLY B O 1
ATOM 1603 N N . GLY B 1 77 ? -17.375 18.656 -6.129 1 54.75 77 GLY B N 1
ATOM 1604 C CA . GLY B 1 77 ? -16.141 18.141 -6.715 1 54.75 77 GLY B CA 1
ATOM 1605 C C . GLY B 1 77 ? -15.93 16.672 -6.469 1 54.75 77 GLY B C 1
ATOM 1606 O O . GLY B 1 77 ? -16.609 16.062 -5.629 1 54.75 77 GLY B O 1
ATOM 1607 N N . PRO B 1 78 ? -15.492 15.992 -7.527 1 60.53 78 PRO B N 1
ATOM 1608 C CA . PRO B 1 78 ? -15.352 14.539 -7.43 1 60.53 78 PRO B CA 1
ATOM 1609 C C . PRO B 1 78 ? -14.828 14.086 -6.066 1 60.53 78 PRO B C 1
ATOM 1611 O O . PRO B 1 78 ? -13.992 14.758 -5.469 1 60.53 78 PRO B O 1
ATOM 1614 N N . ARG B 1 79 ? -15.641 13.461 -5.238 1 71.19 79 ARG B N 1
ATOM 1615 C CA . ARG B 1 79 ? -15.227 12.867 -3.971 1 71.19 79 ARG B CA 1
ATOM 1616 C C . ARG B 1 79 ? -13.883 12.156 -4.105 1 71.19 79 ARG B C 1
ATOM 1618 O O . ARG B 1 79 ? -13.672 11.398 -5.051 1 71.19 79 ARG B O 1
ATOM 1625 N N . ARG B 1 80 ? -12.945 12.633 -3.348 1 83.19 80 ARG B N 1
ATOM 1626 C CA . ARG B 1 80 ? -11.625 12.016 -3.377 1 83.19 80 ARG B CA 1
ATOM 1627 C C . ARG B 1 80 ? -11.648 10.633 -2.727 1 83.19 80 ARG B C 1
ATOM 1629 O O . ARG B 1 80 ? -12.352 10.43 -1.735 1 83.19 80 ARG B O 1
ATOM 1636 N N . ARG B 1 81 ? -11.031 9.711 -3.449 1 88.38 81 ARG B N 1
ATOM 1637 C CA . ARG B 1 81 ? -10.883 8.352 -2.947 1 88.38 81 ARG B CA 1
ATOM 1638 C C . ARG B 1 81 ? -9.523 8.156 -2.285 1 88.38 81 ARG B C 1
ATOM 1640 O O . ARG B 1 81 ? -8.523 8.734 -2.727 1 88.38 81 ARG B O 1
ATOM 1647 N N . PHE B 1 82 ? -9.539 7.391 -1.186 1 92.88 82 PHE B N 1
ATOM 1648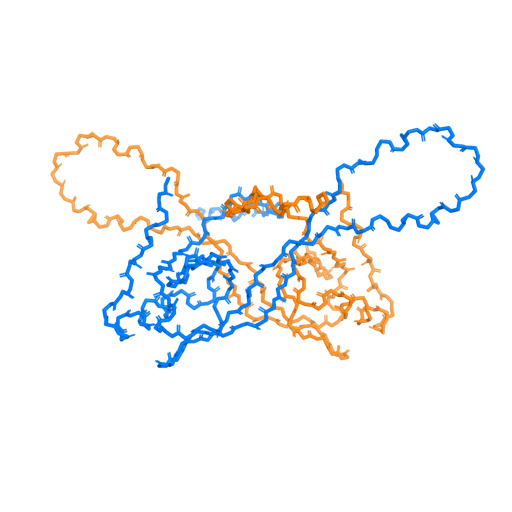 C CA . PHE B 1 82 ? -8.312 7.039 -0.481 1 92.88 82 PHE B CA 1
ATOM 1649 C C . PHE B 1 82 ? -8.25 5.539 -0.213 1 92.88 82 PHE B C 1
ATOM 1651 O O . PHE B 1 82 ? -9.258 4.84 -0.346 1 92.88 82 PHE B O 1
ATOM 1658 N N . ARG B 1 83 ? -7.074 5.129 0.079 1 93.69 83 ARG B N 1
ATOM 1659 C CA . ARG B 1 83 ? -6.926 3.713 0.396 1 93.69 83 ARG B CA 1
ATOM 1660 C C . ARG B 1 83 ? -6.594 3.514 1.871 1 93.69 83 ARG B C 1
ATOM 1662 O O . ARG B 1 83 ? -5.746 4.215 2.422 1 93.69 83 ARG B O 1
ATOM 1669 N N . ARG B 1 84 ? -7.316 2.625 2.455 1 96.69 84 ARG B N 1
ATOM 1670 C CA . ARG B 1 84 ? -7.055 2.129 3.803 1 96.69 84 ARG B CA 1
ATOM 1671 C C . ARG B 1 84 ? -6.758 0.633 3.787 1 96.69 84 ARG B C 1
ATOM 1673 O O . ARG B 1 84 ? -7.359 -0.117 3.016 1 96.69 84 ARG B O 1
ATOM 1680 N N . PHE B 1 85 ? -5.836 0.211 4.695 1 97.62 85 PHE B N 1
ATOM 1681 C CA . PHE B 1 85 ? -5.387 -1.177 4.672 1 97.62 85 PHE B CA 1
ATOM 1682 C C . PHE B 1 85 ? -5.699 -1.866 5.996 1 97.62 85 PHE B C 1
ATOM 1684 O O . PHE B 1 85 ? -5.719 -1.223 7.047 1 97.62 85 PHE B O 1
ATOM 1691 N N . ARG B 1 86 ? -5.941 -3.078 5.945 1 97.12 86 ARG B N 1
ATOM 1692 C CA . ARG B 1 86 ? -6.148 -3.941 7.102 1 97.12 86 ARG B CA 1
ATOM 1693 C C . ARG B 1 86 ? -5.328 -5.223 6.984 1 97.12 86 ARG B C 1
ATOM 1695 O O . ARG B 1 86 ? -5.238 -5.812 5.906 1 97.12 86 ARG B O 1
ATOM 1702 N N . ARG B 1 87 ? -4.859 -5.621 8.133 1 97.31 87 ARG B N 1
ATOM 1703 C CA . ARG B 1 87 ? -4.074 -6.852 8.141 1 97.31 87 ARG B CA 1
ATOM 1704 C C . ARG B 1 87 ? -4.98 -8.078 8.086 1 97.31 87 ARG B C 1
ATOM 1706 O O . ARG B 1 87 ? -5.914 -8.195 8.875 1 97.31 87 ARG B O 1
ATOM 1713 N N . ARG B 1 88 ? -4.73 -8.898 7.098 1 97.5 88 ARG B N 1
ATOM 1714 C CA . ARG B 1 88 ? -5.504 -10.125 6.922 1 97.5 88 ARG B CA 1
ATOM 1715 C C . ARG B 1 88 ? -4.586 -11.32 6.699 1 97.5 88 ARG B C 1
ATOM 1717 O O . ARG B 1 88 ? -3.467 -11.172 6.203 1 97.5 88 ARG B O 1
ATOM 1724 N N . ARG B 1 89 ? -5.055 -12.414 7.074 1 98 89 ARG B N 1
ATOM 1725 C CA . ARG B 1 89 ? -4.359 -13.68 6.832 1 98 89 ARG B CA 1
ATOM 1726 C C . ARG B 1 89 ? -5.074 -14.5 5.77 1 98 89 ARG B C 1
ATOM 1728 O O . ARG B 1 89 ? -6.301 -14.617 5.789 1 98 89 ARG B O 1
ATOM 1735 N N . PHE B 1 90 ? -4.34 -15.016 4.859 1 97.56 90 PHE B N 1
ATOM 1736 C CA . PHE B 1 90 ? -4.859 -15.914 3.836 1 97.56 90 PHE B CA 1
ATOM 1737 C C . PHE B 1 90 ? -4.145 -17.266 3.885 1 97.56 90 PHE B C 1
ATOM 1739 O O . PHE B 1 90 ? -2.947 -17.344 3.605 1 97.56 90 PHE B O 1
ATOM 1746 N N . PRO B 1 91 ? -4.859 -18.266 4.246 1 96.94 91 PRO B N 1
ATOM 1747 C CA . PRO B 1 91 ? -4.242 -19.594 4.195 1 96.94 91 PRO B CA 1
ATOM 1748 C C . PRO B 1 91 ? -3.785 -19.969 2.791 1 96.94 91 PRO B C 1
ATOM 1750 O O . PRO B 1 91 ? -4.406 -19.562 1.804 1 96.94 91 PRO B O 1
ATOM 1753 N N . ILE B 1 92 ? -2.771 -20.766 2.775 1 94.88 92 ILE B N 1
ATOM 1754 C CA . ILE B 1 92 ? -2.143 -21.094 1.503 1 94.88 92 ILE B CA 1
ATOM 1755 C C . ILE B 1 92 ? -3.15 -21.812 0.602 1 94.88 92 ILE B C 1
ATOM 1757 O O . ILE B 1 92 ? -3.166 -21.594 -0.612 1 94.88 92 ILE B O 1
ATOM 1761 N N . ASN B 1 93 ? -3.992 -22.656 1.127 1 93.31 93 ASN B N 1
ATOM 1762 C CA . ASN B 1 93 ? -4.945 -23.438 0.348 1 93.31 93 ASN B CA 1
ATOM 1763 C C . ASN B 1 93 ? -6.098 -22.578 -0.16 1 93.31 93 ASN B C 1
ATOM 1765 O O . ASN B 1 93 ? -6.898 -23.016 -0.981 1 93.31 93 ASN B O 1
ATOM 1769 N N . ASN B 1 94 ? -6.223 -21.344 0.336 1 94.56 94 ASN B N 1
ATOM 1770 C CA . ASN B 1 94 ? -7.266 -20.422 -0.107 1 94.56 94 ASN B CA 1
ATOM 1771 C C . ASN B 1 94 ? -6.797 -19.562 -1.275 1 94.56 94 ASN B C 1
ATOM 1773 O O . ASN B 1 94 ? -7.578 -18.797 -1.845 1 94.56 94 ASN B O 1
ATOM 1777 N N . LEU B 1 95 ? -5.559 -19.766 -1.624 1 95 95 LEU B N 1
ATOM 1778 C CA . LEU B 1 95 ? -5.016 -18.938 -2.699 1 95 95 LEU B CA 1
ATOM 1779 C C . LEU B 1 95 ? -5.164 -19.641 -4.047 1 95 95 LEU B C 1
ATOM 1781 O O . LEU B 1 95 ? -4.645 -20.75 -4.238 1 95 95 LEU B O 1
ATOM 1785 N N . ALA B 1 96 ? -5.863 -19.031 -4.949 1 93.62 96 ALA B N 1
ATOM 1786 C CA . ALA B 1 96 ? -6.02 -19.562 -6.301 1 93.62 96 ALA B CA 1
ATOM 1787 C C . ALA B 1 96 ? -4.973 -18.969 -7.242 1 93.62 96 ALA B C 1
ATOM 1789 O O . ALA B 1 96 ? -4.352 -19.703 -8.023 1 93.62 96 ALA B O 1
ATOM 1790 N N . THR B 1 97 ? -4.773 -17.625 -7.18 1 92.94 97 THR B N 1
ATOM 1791 C CA . THR B 1 97 ? -3.748 -16.984 -7.984 1 92.94 97 THR B CA 1
ATOM 1792 C C . THR B 1 97 ? -3.141 -15.797 -7.23 1 92.94 97 THR B C 1
ATOM 1794 O O . THR B 1 97 ? -3.756 -15.258 -6.309 1 92.94 97 THR B O 1
ATOM 1797 N N . LEU B 1 98 ? -1.924 -15.461 -7.559 1 93.62 98 LEU B N 1
ATOM 1798 C CA . LEU B 1 98 ? -1.251 -14.258 -7.086 1 93.62 98 LEU B CA 1
ATOM 1799 C C . LEU B 1 98 ? -0.422 -13.625 -8.195 1 93.62 98 LEU B C 1
ATOM 1801 O O . LEU B 1 98 ? 0.157 -14.336 -9.023 1 93.62 98 LEU B O 1
ATOM 1805 N N . ALA B 1 99 ? -0.43 -12.367 -8.227 1 92.94 99 ALA B N 1
ATOM 1806 C CA . ALA B 1 99 ? 0.334 -11.625 -9.227 1 92.94 99 ALA B CA 1
ATOM 1807 C C . ALA B 1 99 ? 0.744 -10.258 -8.695 1 92.94 99 ALA B C 1
ATOM 1809 O O . ALA B 1 99 ? 0.101 -9.711 -7.793 1 92.94 99 ALA B O 1
ATOM 1810 N N . LEU B 1 100 ? 1.826 -9.758 -9.266 1 93.5 100 LEU B N 1
ATOM 1811 C CA . LEU B 1 100 ? 2.172 -8.367 -9 1 93.5 100 LEU B CA 1
ATOM 1812 C C . LEU B 1 100 ? 1.091 -7.426 -9.523 1 93.5 100 LEU B C 1
ATOM 1814 O O . LEU B 1 100 ? 0.546 -7.645 -10.609 1 93.5 100 LEU B O 1
ATOM 1818 N N . LEU B 1 101 ? 0.822 -6.441 -8.742 1 92.62 101 LEU B N 1
ATOM 1819 C CA . LEU B 1 101 ? -0.125 -5.43 -9.195 1 92.62 101 LEU B CA 1
ATOM 1820 C C . LEU B 1 101 ? 0.589 -4.328 -9.977 1 92.62 101 LEU B C 1
ATOM 1822 O O . LEU B 1 101 ? 1.414 -3.605 -9.414 1 92.62 101 LEU B O 1
ATOM 1826 N N . PRO B 1 102 ? 0.264 -4.215 -11.25 1 88.75 102 PRO B N 1
ATOM 1827 C CA . PRO B 1 102 ? 0.883 -3.119 -12 1 88.75 102 PRO B CA 1
ATOM 1828 C C . PRO B 1 102 ? 0.546 -1.746 -11.422 1 88.75 102 PRO B C 1
ATOM 1830 O O . PRO B 1 102 ? -0.591 -1.51 -11.008 1 88.75 102 PRO B O 1
ATOM 1833 N N . TYR B 1 103 ? 1.594 -0.956 -11.375 1 87.56 103 TYR B N 1
ATOM 1834 C CA . TYR B 1 103 ? 1.403 0.406 -10.891 1 87.56 103 TYR B CA 1
ATOM 1835 C C . TYR B 1 103 ? 1.161 1.369 -12.047 1 87.56 103 TYR B C 1
ATOM 1837 O O . TYR B 1 103 ? 2.041 1.577 -12.883 1 87.56 103 TYR B O 1
ATOM 1845 N N . ILE B 1 104 ? 0.014 2.098 -12.039 1 82.75 104 ILE B N 1
ATOM 1846 C CA . ILE B 1 104 ? -0.396 2.834 -13.227 1 82.75 104 ILE B CA 1
ATOM 1847 C C . ILE B 1 104 ? -0.386 4.332 -12.938 1 82.75 104 ILE B C 1
ATOM 1849 O O . ILE B 1 104 ? -0.509 5.148 -13.859 1 82.75 104 ILE B O 1
ATOM 1853 N N . ALA B 1 105 ? -0.275 4.738 -11.703 1 79 105 ALA B N 1
ATOM 1854 C CA . ALA B 1 105 ? -0.33 6.156 -11.352 1 79 105 ALA B CA 1
ATOM 1855 C C . ALA B 1 105 ? 0.92 6.887 -11.828 1 79 105 ALA B C 1
ATOM 1857 O O . ALA B 1 105 ? 2.002 6.301 -11.906 1 79 105 ALA B O 1
ATOM 1858 N N . PRO B 1 106 ? 0.65 8.117 -12.242 1 74.38 106 PRO B N 1
ATOM 1859 C CA . PRO B 1 106 ? 1.852 8.914 -12.516 1 74.38 106 PRO B CA 1
ATOM 1860 C C . PRO B 1 106 ? 2.77 9.039 -11.305 1 74.38 106 PRO B C 1
ATOM 1862 O O . PRO B 1 106 ? 2.33 8.836 -10.172 1 74.38 106 PRO B O 1
ATOM 1865 N N . PRO B 1 107 ? 4 9.273 -11.609 1 63.44 107 PRO B N 1
ATOM 1866 C CA . PRO B 1 107 ? 4.891 9.43 -10.453 1 63.44 107 PRO B CA 1
ATOM 1867 C C . PRO B 1 107 ? 4.375 10.453 -9.445 1 63.44 107 PRO B C 1
ATOM 1869 O O . PRO B 1 107 ? 3.877 11.508 -9.828 1 63.44 107 PRO B O 1
ATOM 1872 N N . LEU B 1 108 ? 4.074 10.016 -8.273 1 60.34 108 LEU B N 1
ATOM 1873 C CA . LEU B 1 108 ? 3.496 10.82 -7.203 1 60.34 108 LEU B CA 1
ATOM 1874 C C . LEU B 1 108 ? 4.312 12.086 -6.969 1 60.34 108 LEU B C 1
ATOM 1876 O O . LEU B 1 108 ? 3.758 13.133 -6.633 1 60.34 108 LEU B O 1
ATOM 1880 N N . TYR B 1 109 ? 5.648 12.047 -6.75 1 57.84 109 TYR B N 1
ATOM 1881 C CA . TYR B 1 109 ? 6.48 13.219 -6.535 1 57.84 109 TYR B CA 1
ATOM 1882 C C . TYR B 1 109 ? 7.348 13.508 -7.758 1 57.84 109 TYR B C 1
ATOM 1884 O O . TYR B 1 109 ? 7.676 12.594 -8.516 1 57.84 109 TYR B O 1
ATOM 1892 N N . PRO B 1 110 ? 7.332 14.789 -8.18 1 47.53 110 PRO B N 1
ATOM 1893 C CA . PRO B 1 110 ? 8.359 15.023 -9.203 1 47.53 110 PRO B CA 1
ATOM 1894 C C . PRO B 1 110 ? 9.664 14.297 -8.906 1 47.53 110 PRO B C 1
ATOM 1896 O O . PRO B 1 110 ? 10.25 14.492 -7.84 1 47.53 110 PRO B O 1
ATOM 1899 N N . TYR B 1 111 ? 9.688 13.039 -9.039 1 44.44 111 TYR B N 1
ATOM 1900 C CA . TYR B 1 111 ? 11.039 12.492 -8.953 1 44.44 111 TYR B CA 1
ATOM 1901 C C . TYR B 1 111 ? 12.047 13.445 -9.586 1 44.44 111 TYR B C 1
ATOM 1903 O O . TYR B 1 111 ? 11.805 13.992 -10.664 1 44.44 111 TYR B O 1
ATOM 1911 N N . TYR B 1 112 ? 12.75 14.336 -8.891 1 41.69 112 TYR B N 1
ATOM 1912 C CA . TYR B 1 112 ? 13.945 14.812 -9.57 1 41.69 112 TYR B CA 1
ATOM 1913 C C . TYR B 1 112 ? 14.531 13.734 -10.477 1 41.69 112 TYR B C 1
ATOM 1915 O O . TYR B 1 112 ? 14.57 12.562 -10.109 1 41.69 112 TYR B O 1
ATOM 1923 N N . PRO B 1 113 ? 14.531 13.961 -11.781 1 37.41 113 PRO B N 1
ATOM 1924 C CA . PRO B 1 113 ? 15.25 13.07 -12.695 1 37.41 113 PRO B CA 1
ATOM 1925 C C . PRO B 1 113 ? 16.484 12.43 -12.055 1 37.41 113 PRO B C 1
ATOM 1927 O O . PRO B 1 113 ? 17.203 13.094 -11.312 1 37.41 113 PRO B O 1
ATOM 1930 N N . TYR B 1 114 ? 16.484 11.258 -11.547 1 37.06 114 TYR B N 1
ATOM 1931 C CA . TYR B 1 114 ? 17.844 10.703 -11.516 1 37.06 114 TYR B CA 1
ATOM 1932 C C . TYR B 1 114 ? 18.688 11.273 -12.641 1 37.06 114 TYR B C 1
ATOM 1934 O O . TYR B 1 114 ? 18.281 11.281 -13.805 1 37.06 114 TYR B O 1
ATOM 1942 N N . TYR B 1 115 ? 19.469 12.359 -12.406 1 34.88 115 TYR B N 1
ATOM 1943 C CA . TYR B 1 115 ? 20.547 12.68 -13.336 1 34.88 115 TYR B CA 1
ATOM 1944 C C . TYR B 1 115 ? 21.062 11.43 -14.031 1 34.88 115 TYR B C 1
ATOM 1946 O O . TYR B 1 115 ? 21.391 10.438 -13.375 1 34.88 115 TYR B O 1
ATOM 1954 N N . PRO B 1 116 ? 20.719 11.164 -15.234 1 32.5 116 PRO B N 1
ATOM 1955 C CA . PRO B 1 116 ? 21.609 10.258 -15.961 1 32.5 116 PRO B CA 1
ATOM 1956 C C . PRO B 1 116 ? 23.078 10.484 -15.617 1 32.5 116 PRO B C 1
ATOM 1958 O O . PRO B 1 116 ? 23.516 11.625 -15.477 1 32.5 116 PRO B O 1
ATOM 1961 N N . TYR B 1 117 ? 23.719 9.805 -14.648 1 29.72 117 TYR B N 1
ATOM 1962 C CA . TYR B 1 117 ? 25.172 9.891 -14.773 1 29.72 117 TYR B CA 1
ATOM 1963 C C . TYR B 1 117 ? 25.578 9.977 -16.234 1 29.72 117 TYR B C 1
ATOM 1965 O O . TYR B 1 117 ? 25.25 9.102 -17.031 1 29.72 117 TYR B O 1
ATOM 1973 N N . TYR B 1 118 ? 25.656 11.172 -16.891 1 27.19 118 TYR B N 1
ATOM 1974 C CA . TYR B 1 118 ? 26.766 11.227 -17.828 1 27.19 118 TYR B CA 1
ATOM 1975 C C . TYR B 1 118 ? 28.078 10.836 -17.172 1 27.19 118 TYR B C 1
ATOM 1977 O O . TYR B 1 118 ? 28.312 11.164 -16 1 27.19 118 TYR B O 1
#

pLDDT: mean 76.57, std 23.79, range [26.22, 98.31]

Secondary structure (DSSP, 8-state):
--------SS-HHHHHHHHHHTTTBEEEEEETTS-EEEEEEEEEETTEEEEEEEEEEE--------SS---S--------EEEEEEEEEEEGGGEEEEEE-B--S--SS---------/---------S-HHHHHHHHHHTTTBEEEEEETTS-EEEEEEEEEETTEEEEEEEEEEE--------SS---S--------EEEEEEEEEEEGGGEEEEEE----SPPSS---------

Radius of gyration: 21.17 Å; Cα contacts (8 Å, |Δi|>4): 412; chains: 2; bounding box: 60×59×58 Å

Nearest PDB structures (foldseek):
  4noy-assembly1_A  TM=6.061E-01  e=2.614E-01  Listeria monocytogenes
  5kgo-assembly2_A  TM=6.090E-01  e=1.901E+00  Klebsiella pneumoniae
  6yfq-assembly1_AA  TM=2.991E-01  e=9.396E+00  Leviviridae sp.
  4noy-assembly1_A  TM=6.286E-01  e=2.734E-01  Listeria monocytogenes
  6yfq-assembly1_AA  TM=2.997E-01  e=8.606E+00  Leviviridae sp.

Organism: NCBI:txid704125

Solvent-accessible surface area (backbone atoms only — not comparable to full-atom values): 13920 Å² total; per-residue (Å²): 134,76,66,70,44,53,73,43,80,76,53,71,64,58,43,44,53,55,51,55,75,40,58,30,20,37,28,35,37,28,32,68,86,68,51,74,48,42,29,29,30,77,43,73,48,97,62,25,36,33,26,38,32,58,42,83,41,68,63,73,70,78,67,77,70,81,86,82,92,76,68,80,74,69,71,73,61,81,72,55,33,30,40,37,42,44,82,43,76,45,47,51,87,42,37,30,27,48,26,73,35,75,51,80,71,69,79,86,56,86,63,70,72,74,71,70,81,124,133,80,70,71,42,52,70,43,84,76,48,71,64,58,44,44,53,56,49,54,74,40,59,28,22,37,28,34,38,28,31,67,86,68,50,75,50,42,29,31,30,77,44,74,48,96,62,24,35,33,25,40,33,59,42,83,41,67,64,73,70,77,67,78,71,82,87,79,92,76,68,81,73,70,70,73,61,82,72,54,33,29,38,36,42,43,83,45,77,43,46,51,86,42,40,30,26,47,28,76,34,75,51,81,72,69,78,86,55,85,65,71,71,75,68,69,81,124